Protein AF-A0A0N5C6R8-F1 (afdb_monomer_lite)

Sequence (220 aa):
MKKGRFPLTGSQTNVLARMFYEVLKKFICSNEEINNFDSNIILKLRQHLYILKCILNLLYLMESFEFDSDNLEKMVEETVNNFFKILFVTYGENMKLSMKYHFILHYPLMIKKFGLPVYLSCKRFESLNKYVKEKMVLNCCKKNIRLSIIRKIVYDNFLNSLIHEDTISDPISLIRKTWDFNCSLDESLMEYSTLEHVLEYEILNLNMQLNESIVNENNE

Organism: Strongyloides papillosus (NCBI:txid174720)

Radius of gyration: 24.67 Å; chains: 1; bounding box: 67×63×69 Å

pLDDT: mean 79.75, std 12.79, range [40.03, 94.56]

Foldseek 3Di:
DPPDDPDDDPLRVLVVLVVVLVVLVVVLVVPPPPVPDDPLVSLLSVLVSLLSLLVNLLVLLLQDPPDWLVVSLVLLQVSLVLNVLSVCLNPPPPDDDDVVNVVSNCVSVVCVVPNRNNVVDCPVVVVVVVVLVVLLVVDPDPPCSPVVSVVVVVVVVVVCVVVDDDDPPPVSVVVSVPDDSDNDDDVSSNDRRCVVVVVVVVVVVVVVVVVVVVVVVVVD

Secondary structure (DSSP, 8-state):
---------HHHHHHHHHHHHHHHHHHHH-HHHHTTS-HHHHHHHHHHHHHHHHHHHHHHHTT-SSS-HHHHHHHHHHHHHHHHHHHHHHHGGG----HHHHHHTTHHHHHHHH--GGGG-THHHHHHHHHHHHHHHT----SSHHHHHHHHHHHHHHHHHHH-SS----HHHHHHHT-----PPPGGGG---THHHHHHHHHHHHHHHHHHHHHHHT--

Structure (mmCIF, N/CA/C/O backbone):
data_AF-A0A0N5C6R8-F1
#
_entry.id   AF-A0A0N5C6R8-F1
#
loop_
_atom_site.group_PDB
_atom_site.id
_atom_site.type_symbol
_atom_site.label_atom_id
_atom_site.label_alt_id
_atom_site.label_comp_id
_atom_site.label_asym_id
_atom_site.label_entity_id
_atom_site.label_seq_id
_atom_site.pdbx_PDB_ins_code
_atom_site.Cartn_x
_atom_site.Cartn_y
_atom_site.Cartn_z
_atom_site.occupancy
_atom_site.B_iso_or_equiv
_atom_site.auth_seq_id
_atom_site.auth_comp_id
_atom_site.auth_asym_id
_atom_site.auth_atom_id
_atom_site.pdbx_PDB_model_num
ATOM 1 N N . MET A 1 1 ? -12.182 27.235 -8.025 1.00 40.03 1 MET A N 1
ATOM 2 C CA . MET A 1 1 ? -10.754 26.979 -7.716 1.00 40.03 1 MET A CA 1
ATOM 3 C C . MET A 1 1 ? -10.376 25.570 -8.159 1.00 40.03 1 MET A C 1
ATOM 5 O O . MET A 1 1 ? -11.015 24.622 -7.720 1.00 40.03 1 MET A O 1
ATOM 9 N N . LYS A 1 2 ? -9.378 25.396 -9.040 1.00 45.16 2 LYS A N 1
ATOM 10 C CA . LYS A 1 2 ? -8.809 24.059 -9.297 1.00 45.16 2 LYS A CA 1
ATOM 11 C C . LYS A 1 2 ? -8.101 23.625 -8.012 1.00 45.16 2 LYS A C 1
ATOM 13 O O . LYS A 1 2 ? -7.162 24.303 -7.612 1.00 45.16 2 LYS A O 1
ATOM 18 N N . LYS A 1 3 ? -8.566 22.551 -7.357 1.00 49.75 3 LYS A N 1
ATOM 19 C CA . LYS A 1 3 ? -7.872 21.948 -6.204 1.00 49.75 3 LYS A CA 1
ATOM 20 C C . LYS A 1 3 ? -6.395 21.799 -6.571 1.00 49.75 3 LYS A C 1
ATOM 22 O O . LYS A 1 3 ? -6.088 21.119 -7.554 1.00 49.75 3 LYS A O 1
ATOM 27 N N . GLY A 1 4 ? -5.515 22.480 -5.837 1.00 52.22 4 GLY A N 1
ATOM 28 C CA . GLY A 1 4 ? -4.075 22.369 -6.030 1.00 52.22 4 GLY A CA 1
ATOM 29 C C . GLY A 1 4 ? -3.693 20.902 -5.905 1.00 52.22 4 GLY A C 1
ATOM 30 O O . GLY A 1 4 ? -3.900 20.292 -4.860 1.00 52.22 4 GLY A O 1
ATOM 31 N N . ARG A 1 5 ? -3.225 20.296 -6.995 1.00 61.34 5 ARG A N 1
ATOM 32 C CA . ARG A 1 5 ? -2.673 18.945 -6.939 1.00 61.34 5 ARG A CA 1
ATOM 33 C C . ARG A 1 5 ? -1.249 19.099 -6.441 1.00 61.34 5 ARG A C 1
ATOM 35 O O . ARG A 1 5 ? -0.473 19.775 -7.105 1.00 61.34 5 ARG A O 1
ATOM 42 N N . PHE A 1 6 ? -0.923 18.496 -5.305 1.00 68.38 6 PHE A N 1
ATOM 43 C CA . PHE A 1 6 ? 0.463 18.297 -4.897 1.00 68.38 6 PHE A CA 1
ATOM 44 C C . PHE A 1 6 ? 0.951 17.033 -5.622 1.00 68.38 6 PHE A C 1
ATOM 46 O O . PHE A 1 6 ? 0.493 15.938 -5.281 1.00 68.38 6 PHE A O 1
ATOM 53 N N . PRO A 1 7 ? 1.744 17.142 -6.705 1.00 75.81 7 PRO A N 1
ATOM 54 C CA . PRO A 1 7 ? 2.032 15.999 -7.558 1.00 75.81 7 PRO A CA 1
ATOM 55 C C . PRO A 1 7 ? 3.139 15.154 -6.923 1.00 75.81 7 PRO A C 1
ATOM 57 O O . PRO A 1 7 ? 4.314 15.323 -7.233 1.00 75.81 7 PRO A O 1
ATOM 60 N N . LEU A 1 8 ? 2.758 14.247 -6.025 1.00 78.88 8 LEU A N 1
ATOM 61 C CA . LEU A 1 8 ? 3.664 13.226 -5.505 1.00 78.88 8 LEU A CA 1
ATOM 62 C C . LEU A 1 8 ? 3.751 12.052 -6.480 1.00 78.88 8 LEU A C 1
ATOM 64 O O . LEU A 1 8 ? 2.746 11.627 -7.057 1.00 78.88 8 LEU A O 1
ATOM 68 N N . THR A 1 9 ? 4.951 11.504 -6.651 1.00 80.88 9 THR A N 1
ATOM 69 C CA . THR A 1 9 ? 5.127 10.194 -7.287 1.00 80.88 9 THR A CA 1
ATOM 70 C C . THR A 1 9 ? 4.586 9.094 -6.374 1.00 80.88 9 THR A C 1
ATOM 72 O O . THR A 1 9 ? 4.519 9.266 -5.159 1.00 80.88 9 THR A O 1
ATOM 75 N N . GLY A 1 10 ? 4.266 7.920 -6.931 1.00 77.00 10 GLY A N 1
ATOM 76 C CA . GLY A 1 10 ? 3.805 6.785 -6.120 1.00 77.00 10 GLY A CA 1
ATOM 77 C C . GLY A 1 10 ? 4.789 6.397 -5.007 1.00 77.00 10 GLY A C 1
ATOM 78 O O . GLY A 1 10 ? 4.375 6.133 -3.885 1.00 77.00 10 GLY A O 1
ATOM 79 N N . SER A 1 11 ? 6.099 6.456 -5.275 1.00 79.44 11 SER A N 1
ATOM 80 C CA . SER A 1 11 ? 7.128 6.228 -4.252 1.00 79.44 11 SER A CA 1
ATOM 81 C C . SER A 1 11 ? 7.090 7.270 -3.132 1.00 79.44 11 SER A C 1
ATOM 83 O O . SER A 1 11 ? 7.159 6.908 -1.960 1.00 79.44 11 SER A O 1
ATOM 85 N N . GLN A 1 12 ? 6.925 8.551 -3.469 1.00 84.06 12 GLN A N 1
ATOM 86 C CA . GLN A 1 12 ? 6.800 9.623 -2.480 1.00 84.06 12 GLN A CA 1
ATOM 87 C C . GLN A 1 12 ? 5.521 9.478 -1.651 1.00 84.06 12 GLN A C 1
ATOM 89 O O . GLN A 1 12 ? 5.559 9.691 -0.443 1.00 84.06 12 GLN A O 1
ATOM 94 N N . THR A 1 13 ? 4.406 9.072 -2.266 1.00 86.62 13 THR A N 1
ATOM 95 C CA . THR A 1 13 ? 3.154 8.788 -1.551 1.00 86.62 13 THR A CA 1
ATOM 96 C C . THR A 1 13 ? 3.331 7.662 -0.534 1.00 86.62 13 THR A C 1
ATOM 98 O O . THR A 1 13 ? 2.869 7.799 0.595 1.00 86.62 13 THR A O 1
ATOM 101 N N . ASN A 1 14 ? 4.046 6.591 -0.890 1.00 85.69 14 ASN A N 1
ATOM 102 C CA . ASN A 1 14 ? 4.309 5.475 0.022 1.00 85.69 14 ASN A CA 1
ATOM 103 C C . ASN A 1 14 ? 5.161 5.909 1.222 1.00 85.69 14 ASN A C 1
ATOM 105 O O . ASN A 1 14 ? 4.825 5.605 2.366 1.00 85.69 14 ASN A O 1
ATOM 109 N N . VAL A 1 15 ? 6.238 6.664 0.972 1.00 86.94 15 VAL A N 1
ATOM 110 C CA . VAL A 1 15 ? 7.099 7.202 2.038 1.00 86.94 15 VAL A CA 1
ATOM 111 C C . VAL A 1 15 ? 6.310 8.147 2.941 1.00 86.94 15 VAL A C 1
ATOM 113 O O . VAL A 1 15 ? 6.395 8.049 4.162 1.00 86.94 15 VAL A O 1
ATOM 116 N N . LEU A 1 16 ? 5.486 9.021 2.361 1.00 88.88 16 LEU A N 1
ATOM 117 C CA . LEU A 1 16 ? 4.642 9.939 3.117 1.00 88.88 16 LEU A CA 1
ATOM 118 C C . LEU A 1 16 ? 3.619 9.197 3.987 1.00 88.88 16 LEU A C 1
ATOM 120 O O . LEU A 1 16 ? 3.481 9.527 5.161 1.00 88.88 16 LEU A O 1
ATOM 124 N N . ALA A 1 17 ? 2.956 8.166 3.459 1.00 89.06 17 ALA A N 1
ATOM 125 C CA . ALA A 1 17 ? 2.029 7.334 4.227 1.00 89.06 17 ALA A CA 1
ATOM 126 C C . ALA A 1 17 ? 2.724 6.636 5.409 1.00 89.06 17 ALA A C 1
ATOM 128 O O . ALA A 1 17 ? 2.188 6.611 6.517 1.00 89.06 17 ALA A O 1
ATOM 129 N N . ARG A 1 18 ? 3.950 6.134 5.208 1.00 89.81 18 ARG A N 1
ATOM 130 C CA . ARG A 1 18 ? 4.775 5.558 6.281 1.00 89.81 18 ARG A CA 1
ATOM 131 C C . ARG A 1 18 ? 5.146 6.593 7.344 1.00 89.81 18 ARG A C 1
ATOM 133 O O . ARG A 1 18 ? 5.068 6.281 8.528 1.00 89.81 18 ARG A O 1
ATOM 140 N N . MET A 1 19 ? 5.516 7.810 6.941 1.00 89.81 19 MET A N 1
ATOM 141 C CA . MET A 1 19 ? 5.804 8.899 7.881 1.00 89.81 19 MET A CA 1
ATOM 142 C C . MET A 1 19 ? 4.564 9.280 8.693 1.00 89.81 19 MET A C 1
ATOM 144 O O . MET A 1 19 ? 4.658 9.399 9.909 1.00 89.81 19 MET A O 1
ATOM 148 N N . PHE A 1 20 ? 3.398 9.405 8.051 1.00 90.25 20 PHE A N 1
ATOM 149 C CA . PHE A 1 20 ? 2.138 9.667 8.750 1.00 90.25 20 PHE A CA 1
ATOM 150 C C . PHE A 1 20 ? 1.815 8.588 9.781 1.00 90.25 20 PHE A C 1
ATOM 152 O O . PHE A 1 20 ? 1.423 8.918 10.896 1.00 90.25 20 PHE A O 1
ATOM 159 N N . TYR A 1 21 ? 2.030 7.317 9.436 1.00 92.31 21 TYR A N 1
ATOM 160 C CA . TYR A 1 21 ? 1.853 6.210 10.371 1.00 92.31 21 TYR A CA 1
ATOM 161 C C . TYR A 1 21 ? 2.752 6.351 11.606 1.00 92.31 21 TYR A C 1
ATOM 163 O O . TYR A 1 21 ? 2.266 6.233 12.725 1.00 92.31 21 TYR A O 1
ATOM 171 N N . GLU A 1 22 ? 4.043 6.641 11.425 1.00 90.62 22 GLU A N 1
ATOM 172 C CA . GLU A 1 22 ? 4.977 6.785 12.551 1.00 90.62 22 GLU A CA 1
ATOM 173 C C . GLU A 1 22 ? 4.674 8.012 13.415 1.00 90.62 22 GLU A C 1
ATOM 175 O O . GLU A 1 22 ? 4.713 7.930 14.642 1.00 90.62 22 GLU A O 1
ATOM 180 N N . VAL A 1 23 ? 4.317 9.139 12.793 1.00 90.19 23 VAL A N 1
ATOM 181 C CA . VAL A 1 23 ? 3.925 10.356 13.517 1.00 90.19 23 VAL A CA 1
ATOM 182 C C . VAL A 1 23 ? 2.666 10.104 14.338 1.00 90.19 23 VAL A C 1
ATOM 184 O O . VAL A 1 23 ? 2.649 10.415 15.526 1.00 90.19 23 VAL A O 1
ATOM 187 N N . LEU A 1 24 ? 1.638 9.497 13.739 1.00 88.56 24 LEU A N 1
ATOM 188 C CA . LEU A 1 24 ? 0.384 9.206 14.427 1.00 88.56 24 LEU A CA 1
ATOM 189 C C . LEU A 1 24 ? 0.583 8.177 15.545 1.00 88.56 24 LEU A C 1
ATOM 191 O O . LEU A 1 24 ? 0.064 8.357 16.643 1.00 88.56 24 LEU A O 1
ATOM 195 N N . LYS A 1 25 ? 1.384 7.133 15.304 1.00 89.38 25 LYS A N 1
ATOM 196 C CA . LYS A 1 25 ? 1.747 6.148 16.328 1.00 89.38 25 LYS A CA 1
ATOM 197 C C . LYS A 1 25 ? 2.459 6.815 17.500 1.00 89.38 25 LYS A C 1
ATOM 199 O O . LYS A 1 25 ? 2.084 6.588 18.645 1.00 89.38 25 LYS A O 1
ATOM 204 N N . LYS A 1 26 ? 3.459 7.659 17.229 1.00 88.19 26 LYS A N 1
ATOM 205 C CA . LYS A 1 26 ? 4.180 8.388 18.275 1.00 88.19 26 LYS A CA 1
ATOM 206 C C . LYS A 1 26 ? 3.240 9.309 19.041 1.00 88.19 26 LYS A C 1
ATOM 208 O O . LYS A 1 26 ? 3.278 9.286 20.264 1.00 88.19 26 LYS A O 1
ATOM 213 N N . PHE A 1 27 ? 2.384 10.052 18.345 1.00 85.19 27 PHE A N 1
ATOM 214 C CA . PHE A 1 27 ? 1.382 10.915 18.963 1.00 85.19 27 PHE A CA 1
ATOM 215 C C . PHE A 1 27 ? 0.480 10.123 19.915 1.00 85.19 27 PHE A C 1
ATOM 217 O O . PHE A 1 27 ? 0.382 10.505 21.068 1.00 85.19 27 PHE A O 1
ATOM 224 N N . ILE A 1 28 ? -0.060 8.972 19.489 1.00 83.44 28 ILE A N 1
ATOM 225 C CA . ILE A 1 28 ? -0.933 8.100 20.304 1.00 83.44 28 ILE A CA 1
ATOM 226 C C . ILE A 1 28 ? -0.185 7.388 21.452 1.00 83.44 28 ILE A C 1
ATOM 228 O O . ILE A 1 28 ? -0.798 7.001 22.444 1.00 83.44 28 ILE A O 1
ATOM 232 N N . CYS A 1 29 ? 1.128 7.184 21.354 1.00 78.19 29 CYS A N 1
ATOM 233 C CA . CYS A 1 29 ? 1.923 6.619 22.451 1.00 78.19 29 CYS A CA 1
ATOM 234 C C . CYS A 1 29 ? 2.448 7.683 23.432 1.00 78.19 29 CYS A C 1
ATOM 236 O O . CYS A 1 29 ? 2.920 7.337 24.514 1.00 78.19 29 CYS A O 1
ATOM 238 N N . SER A 1 30 ? 2.403 8.965 23.062 1.00 74.75 30 SER A N 1
ATOM 239 C CA . SER A 1 30 ? 2.872 10.072 23.897 1.00 74.75 30 SER A CA 1
ATOM 240 C C . SER A 1 30 ? 1.765 10.457 24.883 1.00 74.75 30 SER A C 1
ATOM 242 O O . SER A 1 30 ? 0.910 11.282 24.584 1.00 74.75 30 SER A O 1
ATOM 244 N N . ASN A 1 31 ? 1.759 9.828 26.061 1.00 60.00 31 ASN A N 1
ATOM 245 C CA . ASN A 1 31 ? 0.680 9.937 27.057 1.00 60.00 31 ASN A CA 1
ATOM 246 C C . ASN A 1 31 ? 0.382 11.367 27.562 1.00 60.00 31 ASN A C 1
ATOM 248 O O . ASN A 1 31 ? -0.697 11.596 28.101 1.00 60.00 31 ASN A O 1
ATOM 252 N N . GLU A 1 32 ? 1.307 12.320 27.424 1.00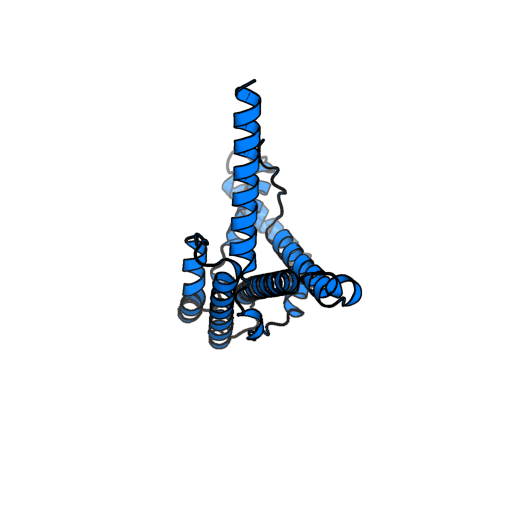 60.16 32 GLU A N 1
ATOM 253 C CA . GLU A 1 32 ? 1.188 13.652 28.042 1.00 60.16 32 GLU A CA 1
ATOM 254 C C . GLU A 1 32 ? 0.101 14.541 27.410 1.00 60.16 32 GLU A C 1
ATOM 256 O O . GLU A 1 32 ? -0.550 15.294 28.128 1.00 60.16 32 GLU A O 1
ATOM 261 N N . GLU A 1 33 ? -0.158 14.427 26.103 1.00 57.69 33 GLU A N 1
ATOM 262 C CA . GLU A 1 33 ? -1.167 15.252 25.409 1.00 57.69 33 GLU A CA 1
ATOM 263 C C . GLU A 1 33 ? -2.525 14.544 25.265 1.00 57.69 33 GLU A C 1
ATOM 265 O O . GLU A 1 33 ? -3.561 15.191 25.121 1.00 57.69 33 GLU A O 1
ATOM 270 N N . ILE A 1 34 ? -2.537 13.209 25.339 1.00 59.34 34 ILE A N 1
ATOM 271 C CA . ILE A 1 34 ? -3.708 12.368 25.052 1.00 59.34 34 ILE A CA 1
ATOM 272 C C . ILE A 1 34 ? -4.735 12.392 26.178 1.00 59.34 34 ILE A C 1
ATOM 274 O O . ILE A 1 34 ? -5.929 12.338 25.903 1.00 59.34 34 ILE A O 1
ATOM 278 N N . ASN A 1 35 ? -4.296 12.513 27.433 1.00 61.00 35 ASN A N 1
ATOM 279 C CA . ASN A 1 35 ? -5.193 12.494 28.595 1.00 61.00 35 ASN A CA 1
ATOM 280 C C . ASN A 1 3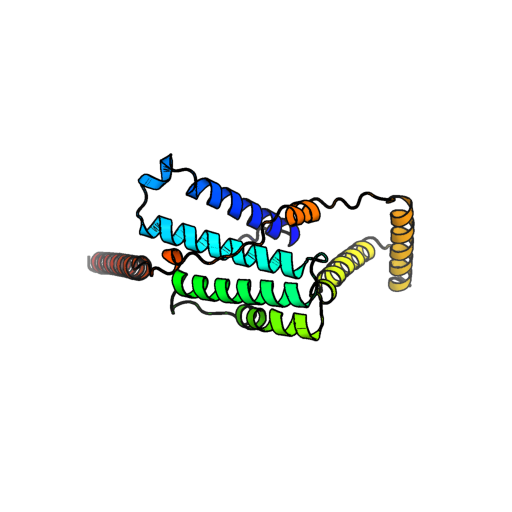5 ? -6.225 13.639 28.595 1.00 61.00 35 ASN A C 1
ATOM 282 O O . ASN A 1 35 ? -7.192 13.581 29.349 1.00 61.00 35 ASN A O 1
ATOM 286 N N . ASN A 1 36 ? -6.033 14.657 27.750 1.00 67.25 36 ASN A N 1
ATOM 287 C CA . ASN A 1 36 ? -6.954 15.781 27.587 1.00 67.25 36 ASN A CA 1
ATOM 288 C C . ASN A 1 36 ? -8.008 15.563 26.486 1.00 67.25 36 ASN A C 1
ATOM 290 O O . ASN A 1 36 ? -8.915 16.383 26.354 1.00 67.25 36 ASN A O 1
ATOM 294 N N . PHE A 1 37 ? -7.891 14.508 25.672 1.00 71.38 37 PHE A N 1
ATOM 295 C CA . PHE A 1 37 ? -8.838 14.217 24.595 1.00 71.38 37 PHE A CA 1
ATOM 296 C C . PHE A 1 37 ? -9.941 13.260 25.053 1.00 71.38 37 PHE A C 1
ATOM 298 O O . PHE A 1 37 ? -9.718 12.367 25.868 1.00 71.38 37 PHE A O 1
ATOM 305 N N . ASP A 1 38 ? -11.132 13.425 24.473 1.00 78.19 38 ASP A N 1
ATOM 306 C CA . ASP A 1 38 ? -12.249 12.490 24.631 1.00 78.19 38 ASP A CA 1
ATOM 307 C C . ASP A 1 38 ? -11.816 11.070 24.215 1.00 78.19 38 ASP A C 1
ATOM 309 O O . ASP A 1 38 ? -11.163 10.876 23.179 1.00 78.19 38 ASP A O 1
ATOM 313 N N . SER A 1 39 ? -12.206 10.070 25.009 1.00 79.06 39 SER A N 1
ATOM 314 C CA . SER A 1 39 ? -11.963 8.653 24.738 1.00 79.06 39 SER A CA 1
ATOM 315 C C . SER A 1 39 ? -12.443 8.243 23.343 1.00 79.06 39 SER A C 1
ATOM 317 O O . SER A 1 39 ? -11.770 7.461 22.670 1.00 79.06 39 SER A O 1
ATOM 319 N N . ASN A 1 40 ? -13.536 8.836 22.855 1.00 80.00 40 ASN A N 1
ATOM 320 C CA . ASN A 1 40 ? -14.056 8.592 21.510 1.00 80.00 40 ASN A CA 1
ATOM 321 C C . ASN A 1 40 ? -13.115 9.087 20.402 1.00 80.00 40 ASN A C 1
ATOM 323 O O . ASN A 1 40 ? -12.950 8.421 19.377 1.00 80.00 40 ASN A O 1
ATOM 327 N N . ILE A 1 41 ? -12.475 10.245 20.594 1.00 81.94 41 ILE A N 1
ATOM 328 C CA . ILE A 1 41 ? -11.512 10.798 19.629 1.00 81.94 41 ILE A CA 1
ATOM 329 C C . ILE A 1 41 ? -10.278 9.897 19.575 1.00 81.94 41 ILE A C 1
ATOM 331 O O . ILE A 1 41 ? -9.799 9.555 18.492 1.00 81.94 41 ILE A O 1
ATOM 335 N N . ILE A 1 42 ? -9.793 9.466 20.740 1.00 83.38 42 ILE A N 1
ATOM 336 C CA . ILE A 1 42 ? -8.645 8.562 20.853 1.00 83.38 42 ILE A CA 1
ATOM 337 C C . ILE A 1 42 ? -8.944 7.228 20.165 1.00 83.38 42 ILE A C 1
ATOM 339 O O . ILE A 1 42 ? -8.109 6.730 19.405 1.00 83.38 42 ILE A O 1
ATOM 343 N N . LEU A 1 43 ? -10.140 6.673 20.378 1.00 84.94 43 LEU A N 1
ATOM 344 C CA . LEU A 1 43 ? -10.589 5.451 19.718 1.00 84.94 43 LEU A CA 1
ATOM 345 C C . LEU A 1 43 ? -10.584 5.620 18.194 1.00 84.94 43 LEU A C 1
ATOM 347 O O . LEU A 1 43 ? -9.935 4.834 17.503 1.00 84.94 43 LEU A O 1
ATOM 351 N N . LYS A 1 44 ? -11.193 6.688 17.658 1.00 86.19 44 LYS A N 1
ATOM 352 C CA . LYS A 1 44 ? -11.171 6.955 16.209 1.00 86.19 44 LYS A CA 1
ATOM 353 C C . LYS A 1 44 ? -9.750 7.093 15.665 1.00 86.19 44 LYS A C 1
ATOM 355 O O . LYS A 1 44 ? -9.456 6.547 14.602 1.00 86.19 44 LYS A O 1
ATOM 360 N N . LEU A 1 45 ? -8.848 7.781 16.366 1.00 87.69 45 LEU A N 1
ATOM 361 C CA . LEU A 1 45 ? -7.448 7.913 15.943 1.00 87.69 45 LEU A CA 1
ATOM 362 C C . LEU A 1 45 ? -6.730 6.557 15.896 1.00 87.69 45 LEU A C 1
ATOM 364 O O . LEU A 1 45 ? -5.989 6.290 14.947 1.00 87.69 45 LEU A O 1
ATOM 368 N N . ARG A 1 46 ? -6.982 5.675 16.871 1.00 88.44 46 ARG A N 1
ATOM 369 C CA . ARG A 1 46 ? -6.454 4.301 16.873 1.00 88.44 46 ARG A CA 1
ATOM 370 C C . ARG A 1 46 ? -7.011 3.473 15.718 1.00 88.44 46 ARG A C 1
ATOM 372 O O . ARG A 1 46 ? -6.242 2.783 15.050 1.00 88.44 46 ARG A O 1
ATOM 379 N N . GLN A 1 47 ? -8.304 3.589 15.425 1.00 90.00 47 GLN A N 1
ATOM 380 C CA . GLN A 1 47 ? -8.910 2.916 14.276 1.00 90.00 47 GLN A CA 1
ATOM 381 C C . GLN A 1 47 ? -8.299 3.400 12.946 1.00 90.00 47 GLN A C 1
ATOM 383 O O . GLN A 1 47 ? -7.922 2.584 12.106 1.00 90.00 47 GLN A O 1
ATOM 388 N N . HIS A 1 48 ? -8.090 4.712 12.776 1.00 90.25 48 HIS A N 1
ATOM 389 C CA . HIS A 1 48 ? -7.413 5.274 11.598 1.00 90.25 48 HIS A CA 1
ATOM 390 C C . HIS A 1 48 ? -5.956 4.808 11.480 1.00 90.25 48 HIS A C 1
ATOM 392 O O . HIS A 1 48 ? -5.494 4.492 10.379 1.00 90.25 48 HIS A O 1
ATOM 398 N N . LEU A 1 49 ? -5.228 4.723 12.599 1.00 91.75 49 LEU A N 1
ATOM 399 C CA . LEU A 1 49 ? -3.874 4.168 12.624 1.00 91.75 49 LEU A CA 1
ATOM 400 C C . LEU A 1 49 ? -3.870 2.707 12.147 1.00 91.75 49 LEU A C 1
ATOM 402 O O . LEU A 1 49 ? -3.007 2.320 11.356 1.00 91.75 49 LEU A O 1
ATOM 406 N N . TYR A 1 50 ? -4.846 1.911 12.587 1.00 92.19 50 TYR A N 1
ATOM 407 C CA . TYR A 1 50 ? -4.983 0.509 12.201 1.00 92.19 50 TYR A CA 1
ATOM 408 C C . TYR A 1 50 ? -5.384 0.340 10.723 1.00 92.19 50 TYR A C 1
ATOM 410 O O . TYR A 1 50 ? -4.819 -0.494 10.014 1.00 92.19 50 TYR A O 1
ATOM 418 N N . ILE A 1 51 ? -6.272 1.195 10.202 1.00 92.06 51 ILE A N 1
ATOM 419 C CA . ILE A 1 51 ? -6.576 1.272 8.763 1.00 92.06 51 ILE A CA 1
ATOM 420 C C . ILE A 1 51 ? -5.296 1.544 7.963 1.00 92.06 51 ILE A C 1
ATOM 422 O O . ILE A 1 51 ? -5.005 0.852 6.984 1.00 92.06 51 ILE A O 1
ATOM 426 N N . LEU A 1 52 ? -4.498 2.526 8.392 1.00 92.81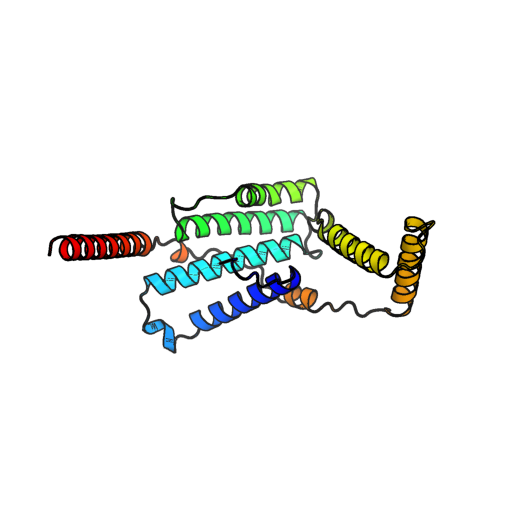 52 LEU A N 1
ATOM 427 C CA . LEU A 1 52 ? -3.251 2.886 7.722 1.00 92.81 52 LEU A CA 1
ATOM 428 C C . LEU A 1 52 ? -2.224 1.745 7.772 1.00 92.81 52 LEU A C 1
ATOM 430 O O . LEU A 1 52 ? -1.542 1.492 6.776 1.00 92.81 52 LEU A O 1
ATOM 434 N N . LYS A 1 53 ? -2.156 1.015 8.893 1.00 92.62 53 LYS A N 1
ATOM 435 C CA . LYS A 1 53 ? -1.353 -0.207 9.031 1.00 92.62 53 LYS A CA 1
ATOM 436 C C . LYS A 1 53 ? -1.747 -1.247 7.984 1.00 92.62 53 LYS A C 1
ATOM 438 O O . LYS A 1 53 ? -0.873 -1.731 7.270 1.00 92.62 53 LYS A O 1
ATOM 443 N N . CYS A 1 54 ? -3.039 -1.543 7.852 1.00 93.69 54 CYS A N 1
ATOM 444 C CA . CYS A 1 54 ? -3.540 -2.520 6.886 1.00 93.69 54 CYS A CA 1
ATOM 445 C C . CYS A 1 54 ? -3.206 -2.119 5.442 1.00 93.69 54 CYS A C 1
ATOM 447 O O . CYS A 1 54 ? -2.755 -2.946 4.652 1.00 93.69 54 CYS A O 1
ATOM 449 N N . ILE A 1 55 ? -3.367 -0.837 5.096 1.00 92.56 55 ILE A N 1
ATOM 450 C CA . ILE A 1 55 ? -3.028 -0.322 3.761 1.00 92.56 55 ILE A CA 1
ATOM 451 C C . ILE A 1 55 ? -1.532 -0.502 3.467 1.00 92.56 55 ILE A C 1
ATOM 453 O O . ILE A 1 55 ? -1.171 -0.964 2.383 1.00 92.56 55 ILE A O 1
ATOM 457 N N . LEU A 1 56 ? -0.661 -0.157 4.420 1.00 92.12 56 LEU A N 1
ATOM 458 C CA . LEU A 1 56 ? 0.788 -0.313 4.270 1.00 92.12 56 LEU A CA 1
ATOM 459 C C . LEU A 1 56 ? 1.198 -1.792 4.201 1.00 92.12 56 LEU A C 1
ATOM 461 O O . LEU A 1 56 ? 2.025 -2.140 3.360 1.00 92.12 56 LEU A O 1
ATOM 465 N N . ASN A 1 57 ? 0.573 -2.664 5.001 1.00 93.06 57 ASN A N 1
ATOM 466 C CA . ASN A 1 57 ? 0.752 -4.115 4.917 1.00 93.06 57 ASN A CA 1
ATOM 467 C C . ASN A 1 57 ? 0.438 -4.618 3.509 1.00 93.06 57 ASN A C 1
ATOM 469 O O . ASN A 1 57 ? 1.297 -5.232 2.883 1.00 93.06 57 ASN A O 1
ATOM 473 N N . LEU A 1 58 ? -0.757 -4.318 2.986 1.00 92.62 58 LEU A N 1
ATOM 474 C CA . LEU A 1 58 ? -1.146 -4.736 1.638 1.00 92.62 58 LEU A CA 1
ATOM 475 C C . LEU A 1 58 ? -0.152 -4.220 0.601 1.00 92.62 58 LEU A C 1
ATOM 477 O O . LEU A 1 58 ? 0.304 -4.985 -0.241 1.00 92.62 58 LEU A O 1
ATOM 481 N N . LEU A 1 59 ? 0.231 -2.945 0.678 1.00 90.62 59 LEU A N 1
ATOM 482 C CA . LEU A 1 59 ? 1.163 -2.354 -0.273 1.00 90.62 59 LEU A CA 1
ATOM 483 C C . LEU A 1 59 ? 2.524 -3.066 -0.276 1.00 90.62 59 LEU A C 1
ATOM 485 O O . LEU A 1 59 ? 3.059 -3.347 -1.347 1.00 90.62 59 LEU A O 1
ATOM 489 N N . TYR A 1 60 ? 3.074 -3.383 0.896 1.00 89.81 60 TYR A N 1
ATOM 490 C CA . TYR A 1 60 ? 4.364 -4.062 0.995 1.00 89.81 60 TYR A CA 1
ATOM 491 C C . TYR A 1 60 ? 4.283 -5.550 0.654 1.00 89.81 60 TYR A C 1
ATOM 493 O O . TYR A 1 60 ? 5.184 -6.052 -0.014 1.00 89.81 60 TYR A O 1
ATOM 501 N N . LEU A 1 61 ? 3.193 -6.234 1.012 1.00 90.25 61 LEU A N 1
ATOM 502 C CA . LEU A 1 61 ? 2.946 -7.626 0.629 1.00 90.25 61 LEU A CA 1
ATOM 503 C C . LEU A 1 61 ? 2.820 -7.772 -0.895 1.00 90.25 61 LEU A C 1
ATOM 505 O O . LEU A 1 61 ? 3.451 -8.647 -1.479 1.00 90.25 61 LEU A O 1
ATOM 509 N N . MET A 1 62 ? 2.100 -6.862 -1.566 1.00 89.12 62 MET A N 1
ATOM 510 C CA . MET A 1 62 ? 1.975 -6.855 -3.034 1.00 89.12 62 MET A CA 1
ATOM 511 C C . MET A 1 62 ? 3.298 -6.574 -3.767 1.00 89.12 62 MET A C 1
ATOM 513 O O . MET A 1 62 ? 3.370 -6.751 -4.983 1.00 89.12 62 MET A O 1
ATOM 517 N N . GLU A 1 63 ? 4.322 -6.092 -3.061 1.00 85.81 63 GLU A N 1
ATOM 518 C CA . GLU A 1 63 ? 5.632 -5.725 -3.607 1.00 85.81 63 GLU A CA 1
ATOM 519 C C . GLU A 1 63 ? 6.780 -6.625 -3.119 1.00 85.81 63 GLU A C 1
ATOM 521 O O . GLU A 1 63 ? 7.927 -6.412 -3.524 1.00 85.81 63 GLU A O 1
ATOM 526 N N . SER A 1 64 ? 6.495 -7.599 -2.249 1.00 81.69 64 SER A N 1
ATOM 527 C CA . SER A 1 64 ? 7.507 -8.464 -1.644 1.00 81.69 64 SER A CA 1
ATOM 528 C C . SER A 1 64 ? 7.890 -9.626 -2.562 1.00 81.69 64 SER A C 1
ATOM 530 O O . SER A 1 64 ? 7.051 -10.194 -3.258 1.00 81.69 64 SER A O 1
ATOM 532 N N . PHE A 1 65 ? 9.173 -9.989 -2.524 1.00 81.00 65 PHE A N 1
ATOM 533 C CA . PHE A 1 65 ? 9.720 -11.212 -3.125 1.00 81.00 65 PHE A CA 1
ATOM 534 C C . PHE A 1 65 ? 10.131 -12.245 -2.065 1.00 81.00 65 PHE A C 1
ATOM 536 O O . PHE A 1 65 ? 10.668 -13.292 -2.410 1.00 81.00 65 PHE A O 1
ATOM 543 N N . GLU A 1 66 ? 9.950 -11.924 -0.783 1.00 79.81 66 GLU A N 1
ATOM 544 C CA . GLU A 1 66 ? 10.510 -12.694 0.334 1.00 79.81 66 GLU A CA 1
ATOM 545 C C . GLU A 1 66 ? 9.606 -13.859 0.757 1.00 79.81 66 GLU A C 1
ATOM 547 O O . GLU A 1 66 ? 10.085 -14.817 1.356 1.00 79.81 66 GLU A O 1
ATOM 552 N N . PHE A 1 67 ? 8.315 -13.790 0.426 1.00 82.06 67 PHE A N 1
ATOM 553 C CA . PHE A 1 67 ? 7.318 -14.781 0.821 1.00 82.06 67 PHE A CA 1
ATOM 554 C C . PHE A 1 67 ? 7.015 -15.763 -0.311 1.00 82.06 67 PHE A C 1
ATOM 556 O O . PHE A 1 67 ? 6.950 -15.397 -1.486 1.00 82.06 67 PHE A O 1
ATOM 563 N N . ASP A 1 68 ? 6.769 -17.012 0.062 1.00 87.31 68 ASP A N 1
ATOM 564 C CA . ASP A 1 68 ? 6.121 -18.010 -0.778 1.00 87.31 68 ASP A CA 1
ATOM 565 C C . ASP A 1 68 ? 4.645 -17.660 -1.019 1.00 87.31 68 ASP A C 1
ATOM 567 O O . ASP A 1 68 ? 4.010 -16.936 -0.248 1.00 87.31 68 ASP A O 1
ATOM 571 N N . SER A 1 69 ? 4.093 -18.182 -2.117 1.00 86.25 69 SER A N 1
ATOM 572 C CA . SER A 1 69 ? 2.734 -17.850 -2.560 1.00 86.25 69 SER A CA 1
ATOM 573 C C . SER A 1 69 ? 1.668 -18.198 -1.517 1.00 86.25 69 SER A C 1
ATOM 575 O O . SER A 1 69 ? 0.728 -17.426 -1.341 1.00 86.25 69 SER A O 1
ATOM 577 N N . ASP A 1 70 ? 1.826 -19.320 -0.811 1.00 89.00 70 ASP A N 1
ATOM 578 C CA . ASP A 1 70 ? 0.833 -19.820 0.145 1.00 89.00 70 ASP A CA 1
ATOM 579 C C . ASP A 1 70 ? 0.811 -18.983 1.431 1.00 89.00 70 ASP A C 1
ATOM 581 O O . ASP A 1 70 ? -0.260 -18.642 1.940 1.00 89.00 70 ASP A O 1
ATOM 585 N N . ASN A 1 71 ? 1.980 -18.606 1.960 1.00 90.44 71 ASN A N 1
ATOM 586 C CA . ASN A 1 71 ? 2.037 -17.698 3.107 1.00 90.44 71 ASN A CA 1
ATOM 587 C C . ASN A 1 71 ? 1.587 -16.284 2.729 1.00 90.44 71 ASN A C 1
ATOM 589 O O . ASN A 1 71 ? 0.864 -15.648 3.499 1.00 90.44 71 ASN A O 1
ATOM 593 N N . LEU A 1 72 ? 1.945 -15.807 1.532 1.00 91.38 72 LEU A N 1
ATOM 594 C CA . LEU A 1 72 ? 1.497 -14.507 1.039 1.00 91.38 72 LEU A CA 1
ATOM 595 C C . LEU A 1 72 ? -0.031 -14.450 0.898 1.00 91.38 72 LEU A C 1
ATOM 597 O O . LEU A 1 72 ? -0.632 -13.463 1.317 1.00 91.38 72 LEU A O 1
ATOM 601 N N . GLU A 1 73 ? -0.663 -15.498 0.355 1.00 92.88 73 GLU A N 1
ATOM 602 C CA . GLU A 1 73 ? -2.127 -15.624 0.266 1.00 92.88 73 GLU A CA 1
ATOM 603 C C . GLU A 1 73 ? -2.772 -15.426 1.643 1.00 92.88 73 GLU A C 1
ATOM 605 O O . GLU A 1 73 ? -3.623 -14.549 1.791 1.00 92.88 73 GLU A O 1
ATOM 610 N N . LYS A 1 74 ? -2.314 -16.173 2.656 1.00 92.56 74 LYS A N 1
ATOM 611 C CA . LYS A 1 74 ? -2.860 -16.113 4.022 1.00 92.56 74 LYS A CA 1
ATOM 612 C C . LYS A 1 74 ? -2.695 -14.737 4.663 1.00 92.56 74 LYS A C 1
ATOM 614 O O . LYS A 1 74 ? -3.652 -14.194 5.207 1.00 92.56 74 LYS A O 1
ATOM 619 N N . MET A 1 75 ? -1.500 -14.149 4.574 1.00 92.38 75 MET A N 1
ATOM 620 C CA . MET A 1 75 ? -1.228 -12.825 5.149 1.00 92.38 75 MET A CA 1
ATOM 621 C C . MET A 1 75 ? -2.078 -11.733 4.494 1.00 92.38 75 MET A C 1
ATOM 623 O O . MET A 1 75 ? -2.554 -10.811 5.162 1.00 92.38 75 MET A O 1
ATOM 627 N N . VAL A 1 76 ? -2.271 -11.824 3.176 1.00 94.00 76 VAL A N 1
ATOM 628 C CA . VAL A 1 76 ? -3.111 -10.884 2.432 1.00 94.00 76 VAL A CA 1
ATOM 629 C C . VAL A 1 76 ? -4.574 -11.087 2.794 1.00 94.00 76 VAL A C 1
ATOM 631 O O . VAL A 1 76 ? -5.252 -10.100 3.053 1.00 94.00 76 VAL A O 1
ATOM 634 N N . GLU A 1 77 ? -5.059 -12.325 2.866 1.00 94.56 77 GLU A N 1
ATOM 635 C CA . GLU A 1 77 ? -6.433 -12.627 3.275 1.00 94.56 77 GLU A CA 1
ATOM 636 C C . GLU A 1 77 ? -6.748 -12.071 4.669 1.00 94.56 77 GLU A C 1
ATOM 638 O O . GLU A 1 77 ? -7.735 -11.353 4.840 1.00 94.56 77 GLU A O 1
ATOM 643 N N . GLU A 1 78 ? -5.875 -12.315 5.647 1.00 93.88 78 GLU A N 1
ATOM 644 C CA . GLU A 1 78 ? -6.020 -11.781 7.001 1.00 93.88 78 GLU A CA 1
ATOM 645 C C . GLU A 1 78 ? -6.026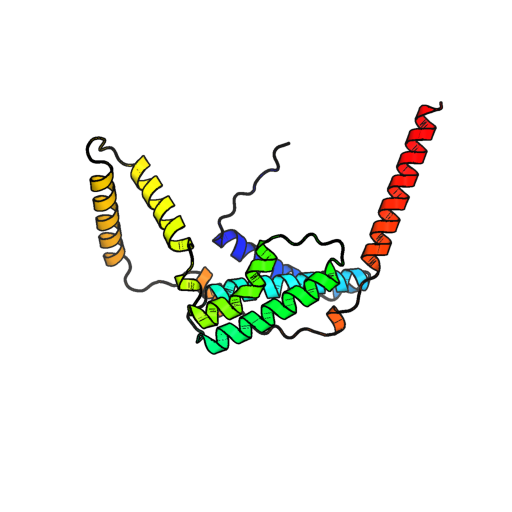 -10.246 7.005 1.00 93.88 78 GLU A C 1
ATOM 647 O O . GLU A 1 78 ? -6.923 -9.622 7.577 1.00 93.88 78 GLU A O 1
ATOM 652 N N . THR A 1 79 ? -5.075 -9.622 6.304 1.00 94.50 79 THR A N 1
ATOM 653 C CA . THR A 1 79 ? -4.980 -8.157 6.235 1.00 94.50 79 THR A CA 1
ATOM 654 C C . THR A 1 79 ? -6.207 -7.542 5.559 1.00 94.50 79 THR A C 1
ATOM 656 O O . THR A 1 79 ? -6.710 -6.516 6.016 1.00 94.50 79 THR A O 1
ATOM 659 N N . VAL A 1 80 ? -6.714 -8.149 4.482 1.00 94.31 80 VAL A N 1
ATOM 660 C CA . VAL A 1 80 ? -7.923 -7.687 3.785 1.00 94.31 80 VAL A CA 1
ATOM 661 C C . VAL A 1 80 ? -9.146 -7.807 4.694 1.00 94.31 80 VAL A C 1
ATOM 663 O O . VAL A 1 80 ? -9.916 -6.852 4.804 1.00 94.31 80 VAL A O 1
ATOM 666 N N . ASN A 1 81 ? -9.308 -8.934 5.386 1.00 93.38 81 ASN A N 1
ATOM 667 C CA . ASN A 1 81 ? -10.416 -9.136 6.316 1.00 93.38 81 ASN A CA 1
ATOM 668 C C . ASN A 1 81 ? -10.386 -8.111 7.457 1.00 93.38 81 ASN A C 1
ATOM 670 O O . ASN A 1 81 ? -11.409 -7.491 7.758 1.00 93.38 81 ASN A O 1
ATOM 674 N N . ASN A 1 82 ? -9.215 -7.882 8.053 1.00 92.44 82 ASN A N 1
ATOM 675 C CA . ASN A 1 82 ? -9.052 -6.909 9.131 1.00 92.44 82 ASN A CA 1
ATOM 676 C C . ASN A 1 82 ? -9.276 -5.476 8.636 1.00 92.44 82 ASN A C 1
ATOM 678 O O . ASN A 1 82 ? -9.958 -4.709 9.313 1.00 92.44 82 ASN A O 1
ATOM 682 N N . PHE A 1 83 ? -8.807 -5.145 7.428 1.00 93.06 83 PHE A N 1
ATOM 683 C CA . PHE A 1 83 ? -9.061 -3.858 6.783 1.00 93.06 83 PHE A CA 1
ATOM 684 C C . PHE A 1 83 ? -10.556 -3.576 6.625 1.00 93.06 83 PHE A C 1
ATOM 686 O O . PHE A 1 83 ? -11.009 -2.500 6.997 1.00 93.06 83 PHE A O 1
ATOM 693 N N . PHE A 1 84 ? -11.338 -4.523 6.100 1.00 90.75 84 PHE A N 1
ATOM 694 C CA . PHE A 1 84 ? -12.773 -4.297 5.920 1.00 90.75 84 PHE A CA 1
ATOM 695 C C . PHE A 1 84 ? -13.520 -4.212 7.250 1.00 90.75 84 PHE A C 1
ATOM 697 O O . PHE A 1 84 ? -14.358 -3.326 7.397 1.00 90.75 84 PHE A O 1
ATOM 704 N N . LYS A 1 85 ? -13.190 -5.062 8.232 1.00 90.19 85 LYS A N 1
ATOM 705 C CA . LYS A 1 85 ? -13.794 -5.000 9.574 1.00 90.19 85 LYS A CA 1
ATOM 706 C C . LYS A 1 85 ? -13.631 -3.615 10.197 1.00 90.19 85 LYS A C 1
ATOM 708 O O . LYS A 1 85 ? -14.626 -3.003 10.569 1.00 90.19 85 LYS A O 1
ATOM 713 N N . ILE A 1 86 ? -12.401 -3.102 10.247 1.00 89.69 86 ILE A N 1
ATOM 714 C CA . ILE A 1 86 ? -12.140 -1.792 10.850 1.00 89.69 86 ILE A CA 1
ATOM 715 C C . ILE A 1 86 ? -12.762 -0.657 10.028 1.00 89.69 86 ILE A C 1
ATOM 717 O O . ILE A 1 86 ? -13.316 0.278 10.588 1.00 89.69 86 ILE A O 1
ATOM 721 N N . LEU A 1 87 ? -12.735 -0.759 8.695 1.00 89.50 87 LEU A N 1
ATOM 722 C CA . LEU A 1 87 ? -13.263 0.268 7.803 1.00 89.50 87 LEU A CA 1
ATOM 723 C C . LEU A 1 87 ? -14.767 0.480 8.016 1.00 89.50 87 LEU A C 1
ATOM 725 O O . LEU A 1 87 ? -15.219 1.622 8.070 1.00 89.50 87 LEU A O 1
ATOM 729 N N . PHE A 1 88 ? -15.524 -0.612 8.164 1.00 87.00 88 PHE A N 1
ATOM 730 C CA . PHE A 1 88 ? -16.958 -0.550 8.445 1.00 87.00 88 PHE A CA 1
ATOM 731 C C . PHE A 1 88 ? -17.262 -0.032 9.852 1.00 87.00 88 PHE A C 1
ATOM 733 O O . PHE A 1 88 ? -18.219 0.718 10.012 1.00 87.00 88 PHE A O 1
ATOM 740 N N . VAL A 1 89 ? -16.452 -0.380 10.857 1.00 86.50 89 VAL A N 1
ATOM 741 C CA . VAL A 1 89 ? -16.623 0.157 12.219 1.00 86.50 89 VAL A CA 1
ATOM 742 C C . VAL A 1 89 ? -16.345 1.662 12.261 1.00 86.50 89 VAL A C 1
ATOM 744 O O . VAL A 1 89 ? -17.067 2.397 12.926 1.00 86.50 89 VAL A O 1
ATOM 747 N N . THR A 1 90 ? -15.327 2.136 11.540 1.00 85.00 90 THR A N 1
ATOM 748 C CA . THR A 1 90 ? -14.901 3.543 11.590 1.00 85.00 90 THR A CA 1
ATOM 749 C C . THR A 1 90 ? -15.792 4.495 10.805 1.00 85.00 90 THR A C 1
ATOM 751 O O . THR A 1 90 ? -15.923 5.637 11.227 1.00 85.00 90 THR A O 1
ATOM 754 N N . TYR A 1 91 ? -16.338 4.069 9.661 1.00 83.12 91 TYR A N 1
ATOM 755 C CA . TYR A 1 91 ? -17.097 4.950 8.756 1.00 83.12 91 TYR A CA 1
ATOM 756 C C . TYR A 1 91 ? -18.578 4.570 8.598 1.00 83.12 91 TYR A C 1
ATOM 758 O O . TYR A 1 91 ? -19.318 5.265 7.897 1.00 83.12 91 TYR A O 1
ATOM 766 N N . GLY A 1 92 ? -19.004 3.452 9.192 1.00 76.00 92 GLY A N 1
ATOM 767 C CA . GLY A 1 92 ? -20.393 3.006 9.199 1.00 76.00 92 GLY A CA 1
ATOM 768 C C . GLY A 1 92 ? -21.001 2.734 7.816 1.00 76.00 92 GLY A C 1
ATOM 769 O O . GLY A 1 92 ? -20.317 2.533 6.807 1.00 76.00 92 GLY A O 1
ATOM 770 N N . GLU A 1 93 ? -22.335 2.731 7.775 1.00 67.75 93 GLU A N 1
ATOM 771 C CA . GLU A 1 93 ? -23.145 2.454 6.577 1.00 67.75 93 GLU A CA 1
ATOM 772 C C . GLU A 1 93 ? -23.095 3.583 5.530 1.00 67.75 93 GLU A C 1
ATOM 774 O O . GLU A 1 93 ? -23.425 3.376 4.361 1.00 67.75 93 GLU A O 1
ATOM 779 N N . ASN A 1 94 ? -22.617 4.770 5.916 1.00 67.31 94 ASN A N 1
ATOM 780 C CA . ASN A 1 94 ? -22.543 5.946 5.046 1.00 67.31 94 ASN A CA 1
ATOM 781 C C . ASN A 1 94 ? -21.404 5.854 4.005 1.00 67.31 94 ASN A C 1
ATOM 783 O O . ASN A 1 94 ? -21.301 6.691 3.098 1.00 67.31 94 ASN A O 1
ATOM 787 N N . MET A 1 95 ? -20.546 4.829 4.084 1.00 75.94 95 MET A N 1
ATOM 788 C CA . MET A 1 95 ? -19.400 4.681 3.194 1.00 75.94 95 MET A CA 1
ATOM 789 C C . MET A 1 95 ? -19.788 4.163 1.798 1.00 75.94 95 MET A C 1
ATOM 791 O O . MET A 1 95 ? -20.102 2.992 1.586 1.00 75.94 95 MET A O 1
ATOM 795 N N . LYS A 1 96 ? -19.637 5.017 0.778 1.00 80.56 96 LYS A N 1
ATOM 796 C CA . LYS A 1 96 ? -19.723 4.597 -0.632 1.00 80.56 96 LYS A CA 1
ATOM 797 C C . LYS A 1 96 ? -18.425 3.925 -1.081 1.00 80.56 96 LYS A C 1
ATOM 799 O O . LYS A 1 96 ? -17.453 4.594 -1.438 1.00 80.56 96 LYS A O 1
ATOM 804 N N . LEU A 1 97 ? -18.419 2.594 -1.108 1.00 83.00 97 LEU A N 1
ATOM 805 C CA . LEU A 1 97 ? -17.284 1.813 -1.597 1.00 83.00 97 LEU A CA 1
ATOM 806 C C . LEU A 1 97 ? -17.136 1.933 -3.119 1.00 83.00 97 LEU A C 1
ATOM 808 O O . LEU A 1 97 ? -18.072 1.722 -3.886 1.00 83.00 97 LEU A O 1
ATOM 812 N N . SER A 1 98 ? -15.921 2.246 -3.570 1.00 88.12 98 SER A N 1
ATOM 813 C CA . SER A 1 98 ? -15.586 2.198 -4.997 1.00 88.12 98 SER A CA 1
ATOM 814 C C . SER A 1 98 ? -15.258 0.771 -5.450 1.00 88.12 98 SER A C 1
ATOM 816 O O . SER A 1 98 ? -14.859 -0.069 -4.643 1.00 88.12 98 SER A O 1
ATOM 818 N N . MET A 1 99 ? -15.293 0.518 -6.763 1.00 89.31 99 MET A N 1
ATOM 819 C CA . MET A 1 99 ? -14.888 -0.774 -7.348 1.00 89.31 99 MET A CA 1
ATOM 820 C C . MET A 1 99 ? -13.482 -1.233 -6.936 1.00 89.31 99 MET A C 1
ATOM 822 O O . MET A 1 99 ? -13.213 -2.429 -6.897 1.00 89.31 99 MET A O 1
ATOM 826 N N . LYS A 1 100 ? -12.582 -0.306 -6.582 1.00 88.69 100 LYS A N 1
ATOM 827 C CA . LYS A 1 100 ? -11.234 -0.658 -6.116 1.00 88.69 100 LYS A CA 1
ATOM 828 C C . LYS A 1 100 ? -11.260 -1.462 -4.818 1.00 88.69 100 LYS A C 1
ATOM 830 O O . LYS A 1 100 ? -10.453 -2.369 -4.678 1.00 88.69 100 LYS A O 1
ATOM 835 N N . TYR A 1 101 ? -12.190 -1.163 -3.911 1.00 90.31 101 TYR A N 1
ATOM 836 C CA . TYR A 1 101 ? -12.362 -1.930 -2.677 1.00 90.31 101 TYR A CA 1
ATOM 837 C C . TYR A 1 101 ? -12.805 -3.356 -2.999 1.00 90.31 101 TYR A C 1
ATOM 839 O O . TYR A 1 101 ? -12.217 -4.308 -2.501 1.00 90.31 101 TYR A O 1
ATOM 847 N N . HIS A 1 102 ? -13.761 -3.514 -3.917 1.00 89.62 102 HIS A N 1
ATOM 848 C CA . HIS A 1 102 ? -14.190 -4.836 -4.368 1.00 89.62 102 HIS A CA 1
ATOM 849 C C . HIS A 1 102 ? -13.031 -5.653 -4.962 1.00 89.62 102 HIS A C 1
ATOM 851 O O . HIS A 1 102 ? -12.904 -6.835 -4.668 1.00 89.62 102 HIS A O 1
ATOM 857 N N . PHE A 1 103 ? -12.146 -5.033 -5.748 1.00 90.50 103 PHE A N 1
ATOM 858 C CA . PHE A 1 103 ? -10.987 -5.735 -6.312 1.00 90.50 103 PHE A CA 1
ATOM 859 C C . PHE A 1 103 ? -9.987 -6.224 -5.258 1.00 90.50 103 PHE A C 1
ATOM 861 O O . PHE A 1 103 ? -9.380 -7.270 -5.466 1.00 90.50 103 PHE A O 1
ATOM 868 N N . ILE A 1 104 ? -9.852 -5.531 -4.122 1.00 91.88 104 ILE A N 1
ATOM 869 C CA . ILE A 1 104 ? -8.951 -5.949 -3.036 1.00 91.88 104 ILE A CA 1
ATOM 870 C C . ILE A 1 104 ? -9.367 -7.310 -2.457 1.00 91.88 104 ILE A C 1
ATOM 872 O O . ILE A 1 104 ? -8.498 -8.122 -2.147 1.00 91.88 104 ILE A O 1
ATOM 876 N N . LEU A 1 105 ? -10.672 -7.600 -2.391 1.00 92.94 105 LEU A N 1
ATOM 877 C CA . LEU A 1 105 ? -11.194 -8.891 -1.915 1.00 92.94 105 LEU A CA 1
ATOM 878 C C . LEU A 1 105 ? -10.727 -10.079 -2.767 1.00 92.94 105 LEU A C 1
ATOM 880 O O . LEU A 1 105 ? -10.659 -11.201 -2.278 1.00 92.94 105 LEU A O 1
ATOM 884 N N . HIS A 1 106 ? -10.385 -9.841 -4.034 1.00 92.50 106 HIS A N 1
ATOM 885 C CA . HIS A 1 106 ? -9.959 -10.890 -4.962 1.00 92.50 106 HIS A CA 1
ATOM 886 C C . HIS A 1 106 ? -8.448 -11.131 -4.957 1.00 92.50 106 HIS A C 1
ATOM 888 O O . HIS A 1 106 ? -7.989 -12.074 -5.602 1.00 92.50 106 HIS A O 1
ATOM 894 N N . TYR A 1 107 ? -7.654 -10.318 -4.250 1.00 92.19 107 TYR A N 1
ATOM 895 C CA . TYR A 1 107 ? -6.200 -10.484 -4.244 1.00 92.19 107 TYR A CA 1
ATOM 896 C C . TYR A 1 107 ? -5.709 -11.823 -3.680 1.00 92.19 107 TYR A C 1
ATOM 898 O O . TYR A 1 107 ? -4.817 -12.386 -4.313 1.00 92.19 107 TYR A O 1
ATOM 906 N N . PRO A 1 108 ? -6.278 -12.396 -2.600 1.00 93.31 108 PRO A N 1
ATOM 907 C CA . PRO A 1 108 ? -5.879 -13.728 -2.137 1.00 93.31 108 PRO A CA 1
ATOM 908 C C . PRO A 1 108 ? -6.046 -14.797 -3.228 1.00 93.31 108 PRO A C 1
ATOM 910 O O . PRO A 1 108 ? -5.111 -15.524 -3.556 1.00 93.31 108 PRO A O 1
ATOM 913 N N . LEU A 1 109 ? -7.206 -14.813 -3.896 1.00 92.56 109 LEU A N 1
ATOM 914 C CA . LEU A 1 109 ? -7.488 -15.734 -5.003 1.00 92.56 109 LEU A CA 1
ATOM 915 C C . LEU A 1 109 ? -6.569 -15.497 -6.209 1.00 92.56 109 LEU A C 1
ATOM 917 O O . LEU A 1 109 ? -6.160 -16.443 -6.885 1.00 92.56 109 LEU A O 1
ATOM 921 N N . MET A 1 110 ? -6.242 -14.235 -6.492 1.00 92.69 110 MET A N 1
ATOM 922 C CA . MET A 1 110 ? -5.304 -13.876 -7.551 1.00 92.69 110 MET A CA 1
ATOM 923 C C . MET A 1 110 ? -3.900 -14.407 -7.247 1.00 92.69 110 MET A C 1
ATOM 925 O O . MET A 1 110 ? -3.281 -14.982 -8.139 1.00 92.69 110 MET A O 1
ATOM 929 N N . ILE A 1 111 ? -3.423 -14.257 -6.007 1.00 92.94 111 ILE A N 1
ATOM 930 C CA . ILE A 1 111 ? -2.118 -14.765 -5.562 1.00 92.94 111 ILE A CA 1
ATOM 931 C C . ILE A 1 111 ? -2.071 -16.280 -5.711 1.00 92.94 111 ILE A C 1
ATOM 933 O O . ILE A 1 111 ? -1.168 -16.809 -6.348 1.00 92.94 111 ILE A O 1
ATOM 937 N N . LYS A 1 112 ? -3.104 -16.973 -5.234 1.00 91.75 112 LYS A N 1
ATOM 938 C CA . LYS A 1 112 ? -3.217 -18.426 -5.361 1.00 91.75 112 LYS A CA 1
ATOM 939 C C . LYS A 1 112 ? -3.113 -18.914 -6.807 1.00 91.75 112 LYS A C 1
ATOM 941 O O . LYS A 1 112 ? -2.512 -19.947 -7.086 1.00 91.75 112 LYS A O 1
ATOM 946 N N . LYS A 1 113 ? -3.735 -18.188 -7.741 1.00 92.69 113 LYS A N 1
ATOM 947 C CA . LYS A 1 113 ? -3.830 -18.602 -9.148 1.00 92.69 113 LYS A CA 1
ATOM 948 C C . LYS A 1 113 ? -2.622 -18.195 -9.992 1.00 92.69 113 LYS A C 1
ATOM 950 O O . LYS A 1 113 ? -2.240 -18.940 -10.890 1.00 92.69 113 LYS A O 1
ATOM 955 N N . PHE A 1 114 ? -2.079 -17.003 -9.768 1.00 90.44 114 PHE A N 1
ATOM 956 C CA . PHE A 1 114 ? -1.057 -16.397 -10.628 1.00 90.44 114 PHE A CA 1
ATOM 957 C C . PHE A 1 114 ? 0.303 -16.221 -9.938 1.00 90.44 114 PHE A C 1
ATOM 959 O O . PHE A 1 114 ? 1.271 -15.841 -10.595 1.00 90.44 114 PHE A O 1
ATOM 966 N N . GLY A 1 115 ? 0.391 -16.508 -8.640 1.00 89.19 115 GLY A N 1
ATOM 967 C CA . GLY A 1 115 ? 1.586 -16.343 -7.825 1.00 89.19 115 GLY A CA 1
ATOM 968 C C . GLY A 1 115 ? 1.817 -14.896 -7.386 1.00 89.19 115 GLY A C 1
ATOM 969 O O . GLY A 1 115 ? 0.887 -14.127 -7.139 1.00 89.19 115 GLY A O 1
ATOM 970 N N . LEU A 1 116 ? 3.093 -14.522 -7.286 1.00 87.06 116 LEU A N 1
ATOM 971 C CA . LEU A 1 116 ? 3.548 -13.237 -6.750 1.00 87.06 116 LEU A CA 1
ATOM 972 C C . LEU A 1 116 ? 2.973 -12.030 -7.534 1.00 87.06 116 LEU A C 1
ATOM 974 O O . LEU A 1 116 ? 3.305 -11.848 -8.713 1.00 87.06 116 LEU A O 1
ATOM 978 N N . PRO A 1 117 ? 2.199 -11.132 -6.884 1.00 87.31 117 PRO A N 1
ATOM 979 C CA . PRO A 1 117 ? 1.584 -9.963 -7.524 1.00 87.31 117 PRO A CA 1
ATOM 980 C C . PRO A 1 117 ? 2.581 -9.006 -8.177 1.00 87.31 117 PRO A C 1
ATOM 982 O O . PRO A 1 117 ? 2.237 -8.301 -9.129 1.00 87.31 117 PRO A O 1
ATOM 985 N N . VAL A 1 118 ? 3.832 -8.993 -7.704 1.00 85.06 118 VAL A N 1
ATOM 986 C CA . VAL A 1 118 ? 4.888 -8.117 -8.227 1.00 85.06 118 VAL A CA 1
ATOM 987 C C . VAL A 1 118 ? 5.096 -8.310 -9.729 1.00 85.06 118 VAL A C 1
ATOM 989 O O . VAL A 1 118 ? 5.328 -7.338 -10.453 1.00 85.06 118 VAL A O 1
ATOM 992 N N . TYR A 1 119 ? 4.963 -9.545 -10.220 1.00 84.88 119 TYR A N 1
ATOM 993 C CA . TYR A 1 119 ? 5.127 -9.863 -11.640 1.00 84.88 119 TYR A CA 1
ATOM 994 C C . TYR A 1 119 ? 3.966 -9.376 -12.510 1.00 84.88 119 TYR A C 1
ATOM 996 O O . TYR A 1 119 ? 4.154 -9.148 -13.703 1.00 84.88 119 TYR A O 1
ATOM 1004 N N . LEU A 1 120 ? 2.793 -9.160 -11.915 1.00 85.88 120 LEU A N 1
ATOM 1005 C CA . LEU A 1 120 ? 1.600 -8.652 -12.595 1.00 85.88 120 LEU A CA 1
ATOM 1006 C C . LEU A 1 120 ? 1.515 -7.118 -12.566 1.00 85.88 120 LEU A C 1
ATOM 1008 O O . LEU A 1 120 ? 0.590 -6.527 -13.120 1.00 85.88 120 LEU A O 1
ATOM 1012 N N . SER A 1 121 ? 2.471 -6.450 -11.916 1.00 86.00 121 SER A N 1
ATOM 1013 C CA . SER A 1 121 ? 2.450 -5.002 -11.747 1.00 86.00 121 SER A CA 1
ATOM 1014 C C . SER A 1 121 ? 2.751 -4.239 -13.042 1.00 86.00 121 SER A C 1
ATOM 1016 O O . SER A 1 121 ? 3.765 -4.458 -13.708 1.00 86.00 121 SER A O 1
ATOM 1018 N N . CYS A 1 122 ? 1.945 -3.214 -13.329 1.00 87.38 122 CYS A N 1
ATOM 1019 C CA . CYS A 1 122 ? 2.173 -2.295 -14.449 1.00 87.38 122 CYS A CA 1
ATOM 1020 C C . CYS A 1 122 ? 3.279 -1.253 -14.198 1.00 87.38 122 CYS A C 1
ATOM 1022 O O . CYS A 1 122 ? 3.650 -0.528 -15.120 1.00 87.38 122 CYS A O 1
ATOM 1024 N N . LYS A 1 123 ? 3.853 -1.177 -12.987 1.00 83.81 123 LYS A N 1
ATOM 1025 C CA . LYS A 1 123 ? 4.840 -0.141 -12.620 1.00 83.81 123 LYS A CA 1
ATOM 1026 C C . LYS A 1 123 ? 6.046 -0.099 -13.557 1.00 83.81 123 LYS A C 1
ATOM 1028 O O . LYS A 1 123 ? 6.497 0.977 -13.946 1.00 83.81 123 LYS A O 1
ATOM 1033 N N . ARG A 1 124 ? 6.562 -1.272 -13.943 1.00 82.94 124 ARG A N 1
ATOM 1034 C CA . ARG A 1 124 ? 7.706 -1.383 -14.864 1.00 82.94 124 ARG A CA 1
ATOM 1035 C C . ARG A 1 124 ? 7.358 -0.827 -16.243 1.00 82.94 124 ARG A C 1
ATOM 1037 O O . ARG A 1 124 ? 8.146 -0.076 -16.811 1.00 82.94 124 ARG A O 1
ATOM 1044 N N . PHE A 1 125 ? 6.168 -1.149 -16.748 1.00 86.75 125 PHE A N 1
ATOM 1045 C CA . PHE A 1 125 ? 5.685 -0.661 -18.038 1.00 86.75 125 PHE A CA 1
ATOM 1046 C C . PHE A 1 125 ? 5.464 0.853 -18.032 1.00 86.75 125 PHE A C 1
ATOM 1048 O O . PHE A 1 125 ? 5.893 1.536 -18.959 1.00 86.75 125 PHE A O 1
ATOM 1055 N N . GLU A 1 126 ? 4.848 1.397 -16.982 1.00 86.12 126 GLU A N 1
ATOM 1056 C CA . GLU A 1 126 ? 4.617 2.840 -16.853 1.00 86.12 126 GLU A CA 1
ATOM 1057 C C . GLU A 1 126 ? 5.925 3.630 -16.745 1.00 86.12 126 GLU A C 1
ATOM 1059 O O . GLU A 1 126 ? 6.092 4.645 -17.428 1.00 86.12 126 GLU A O 1
ATOM 1064 N N . SER A 1 127 ? 6.878 3.136 -15.946 1.00 84.31 127 SER A N 1
ATOM 1065 C CA . SER A 1 127 ? 8.213 3.727 -15.816 1.00 84.31 127 SER A CA 1
ATOM 1066 C C . SER A 1 127 ? 8.961 3.727 -17.152 1.00 84.31 127 SER A C 1
ATOM 1068 O O . SER A 1 127 ? 9.458 4.765 -17.595 1.00 84.31 127 SER A O 1
ATOM 1070 N N . LEU A 1 128 ? 8.956 2.593 -17.864 1.00 84.81 128 LEU A N 1
ATOM 1071 C CA . LEU A 1 128 ? 9.605 2.489 -19.169 1.00 84.81 128 LEU A CA 1
ATOM 1072 C C . LEU A 1 128 ? 8.931 3.394 -20.209 1.00 84.81 128 LEU A C 1
ATOM 1074 O O . LEU A 1 128 ? 9.613 4.035 -21.003 1.00 84.81 128 LEU A O 1
ATOM 1078 N N . ASN A 1 129 ? 7.603 3.511 -20.182 1.00 89.25 129 ASN A N 1
ATOM 1079 C CA . ASN A 1 129 ? 6.868 4.411 -21.070 1.00 89.25 129 ASN A CA 1
ATOM 1080 C C . ASN A 1 129 ? 7.239 5.882 -20.824 1.00 89.25 129 ASN A C 1
ATOM 1082 O O . ASN A 1 129 ? 7.414 6.645 -21.776 1.00 89.25 129 ASN A O 1
ATOM 1086 N N . LYS A 1 130 ? 7.398 6.289 -19.558 1.00 87.69 130 LYS A N 1
ATOM 1087 C CA . LYS A 1 130 ? 7.900 7.626 -19.211 1.00 87.69 130 LYS A CA 1
ATOM 1088 C C . LYS A 1 130 ? 9.302 7.846 -19.786 1.00 87.69 130 LYS A C 1
ATOM 1090 O O . LYS A 1 130 ? 9.514 8.829 -20.493 1.00 87.69 130 LYS A O 1
ATOM 1095 N N . TYR A 1 131 ? 10.211 6.900 -19.570 1.00 86.00 131 TYR A N 1
ATOM 1096 C CA . TYR A 1 131 ? 11.583 6.971 -20.073 1.00 86.00 131 TYR A CA 1
ATOM 1097 C C . TYR A 1 131 ? 11.653 7.040 -21.611 1.00 86.00 131 TYR A C 1
ATOM 1099 O O . TYR A 1 131 ? 12.376 7.860 -22.178 1.00 86.00 131 TYR A O 1
ATOM 1107 N N . VAL A 1 132 ? 10.835 6.250 -22.316 1.00 87.50 132 VAL A N 1
ATOM 1108 C CA . VAL A 1 132 ? 10.719 6.304 -23.785 1.00 87.50 132 VAL A CA 1
ATOM 1109 C C . VAL A 1 132 ? 10.275 7.692 -24.254 1.00 87.50 132 VAL A C 1
ATOM 1111 O O . VAL A 1 132 ? 10.845 8.225 -25.208 1.00 87.50 132 VAL A O 1
ATOM 1114 N N . LYS A 1 133 ? 9.288 8.302 -23.585 1.00 87.19 133 LYS A N 1
ATOM 1115 C CA . LYS A 1 133 ? 8.816 9.657 -23.914 1.00 87.19 133 LYS A CA 1
ATOM 1116 C C . LYS A 1 133 ? 9.904 10.707 -23.697 1.00 87.19 133 LYS A C 1
ATOM 1118 O O . LYS A 1 133 ? 10.095 11.555 -24.563 1.00 87.19 133 LYS A O 1
ATOM 1123 N N . GLU A 1 134 ? 10.651 10.626 -22.600 1.00 87.44 134 GLU A N 1
ATOM 1124 C CA . GLU A 1 134 ? 11.781 11.526 -22.327 1.00 87.44 134 GLU A CA 1
ATOM 1125 C C . GLU A 1 134 ? 12.851 11.429 -23.424 1.00 87.44 134 GLU A C 1
ATOM 1127 O O . GLU A 1 134 ? 13.279 12.442 -23.982 1.00 87.44 134 GLU A O 1
ATOM 1132 N N . LYS A 1 135 ? 13.222 10.207 -23.827 1.00 84.12 135 LYS A N 1
ATOM 1133 C CA . LYS A 1 135 ? 14.181 9.992 -24.923 1.00 84.12 135 LYS A CA 1
ATOM 1134 C C . LYS A 1 135 ? 13.652 10.435 -26.282 1.00 84.12 135 LYS A C 1
ATOM 1136 O O . LYS A 1 135 ? 14.444 10.862 -27.122 1.00 84.12 135 LYS A O 1
ATOM 1141 N N . MET A 1 136 ? 12.342 10.356 -26.504 1.00 84.62 136 MET A N 1
ATOM 1142 C CA . MET A 1 136 ? 11.709 10.845 -27.726 1.00 84.62 136 MET A CA 1
ATOM 1143 C C . MET A 1 136 ? 11.821 12.367 -27.850 1.00 84.62 136 MET A C 1
ATOM 1145 O O . MET A 1 136 ? 12.163 12.849 -28.927 1.00 84.62 136 MET A O 1
ATOM 1149 N N . VAL A 1 137 ? 11.592 13.112 -26.763 1.00 84.81 137 VAL A N 1
ATOM 1150 C CA . VAL A 1 137 ? 11.712 14.583 -26.745 1.00 84.81 137 VAL A CA 1
ATOM 1151 C C . VAL A 1 137 ? 13.145 15.030 -27.044 1.00 84.81 137 VAL A C 1
ATOM 1153 O O . VAL A 1 137 ? 13.353 15.983 -27.788 1.00 84.81 137 VAL A O 1
ATOM 1156 N N . LEU A 1 138 ? 14.140 14.305 -26.530 1.00 81.00 138 LEU A N 1
ATOM 1157 C CA . LEU A 1 138 ? 15.562 14.596 -26.746 1.00 81.00 138 LEU A CA 1
ATOM 1158 C C . LEU A 1 138 ? 16.093 14.126 -28.114 1.00 81.00 138 LEU A C 1
ATOM 1160 O O . LEU A 1 138 ? 17.281 14.272 -28.412 1.00 81.00 138 LEU A O 1
ATOM 1164 N N . ASN A 1 139 ? 15.269 13.485 -28.947 1.00 81.75 139 ASN A N 1
ATOM 1165 C CA . ASN A 1 139 ? 15.743 12.889 -30.187 1.00 81.75 139 ASN A CA 1
ATOM 1166 C C . ASN A 1 139 ? 15.712 13.870 -31.370 1.00 81.75 139 ASN A C 1
ATOM 1168 O O . ASN A 1 139 ? 14.651 14.262 -31.841 1.00 81.75 139 ASN A O 1
ATOM 1172 N N . CYS A 1 140 ? 16.882 14.161 -31.942 1.00 79.38 140 CYS A N 1
ATOM 1173 C CA . CYS A 1 140 ? 17.002 15.043 -33.109 1.00 79.38 140 CYS A CA 1
ATOM 1174 C C . CYS A 1 140 ? 16.677 14.357 -34.454 1.00 79.38 140 CYS A C 1
ATOM 1176 O O . CYS A 1 140 ? 16.422 15.030 -35.453 1.00 79.38 140 CYS A O 1
ATOM 1178 N N . CYS A 1 141 ? 16.696 13.019 -34.518 1.00 77.81 141 CYS A N 1
ATOM 1179 C CA . CYS A 1 141 ? 16.476 12.281 -35.766 1.00 77.81 141 CYS A CA 1
ATOM 1180 C C . CYS A 1 141 ? 14.980 12.141 -36.083 1.00 77.81 141 CYS A C 1
ATOM 1182 O O . CYS A 1 141 ? 14.277 11.389 -35.409 1.00 77.81 141 CYS A O 1
ATOM 1184 N N . LYS A 1 142 ? 14.510 12.810 -37.146 1.00 75.75 142 LYS A N 1
ATOM 1185 C CA . LYS A 1 142 ? 13.093 12.807 -37.567 1.00 75.75 142 LYS A CA 1
ATOM 1186 C C . LYS A 1 142 ? 12.707 11.696 -38.555 1.00 75.75 142 LYS A C 1
ATOM 1188 O O . LYS A 1 142 ? 11.522 11.438 -38.717 1.00 75.75 142 LYS A O 1
ATOM 1193 N N . LYS A 1 143 ? 13.672 11.032 -39.209 1.00 78.50 143 LYS A N 1
ATOM 1194 C CA . LYS A 1 143 ? 13.395 10.000 -40.234 1.00 78.50 143 LYS A CA 1
ATOM 1195 C C . LYS A 1 143 ? 12.996 8.657 -39.616 1.00 78.50 143 LYS A C 1
ATOM 1197 O O . LYS A 1 143 ? 11.904 8.169 -39.858 1.00 78.50 143 LYS A O 1
ATOM 1202 N N . ASN A 1 144 ? 13.861 8.088 -38.775 1.00 83.12 144 ASN A N 1
ATOM 1203 C CA . ASN A 1 144 ? 13.650 6.778 -38.146 1.00 83.12 144 ASN A CA 1
ATOM 1204 C C . ASN A 1 144 ? 13.610 6.898 -36.619 1.00 83.12 144 ASN A C 1
ATOM 1206 O O . ASN A 1 144 ? 14.419 6.301 -35.910 1.00 83.12 144 ASN A O 1
ATOM 1210 N N . ILE A 1 145 ? 12.644 7.677 -36.121 1.00 80.56 145 ILE A N 1
ATOM 1211 C CA . ILE A 1 145 ? 12.486 8.005 -34.693 1.00 80.56 145 ILE A CA 1
ATOM 1212 C C . ILE A 1 145 ? 12.505 6.734 -33.827 1.00 80.56 145 ILE A C 1
ATOM 1214 O O . ILE A 1 145 ? 13.268 6.658 -32.867 1.00 80.56 145 ILE A O 1
ATOM 1218 N N . ARG A 1 146 ? 11.729 5.706 -34.204 1.00 83.12 146 ARG A N 1
ATOM 1219 C CA . ARG A 1 146 ? 11.600 4.452 -33.437 1.00 83.12 146 ARG A CA 1
ATOM 1220 C C . ARG A 1 146 ? 12.933 3.714 -33.294 1.00 83.12 146 ARG A C 1
ATOM 1222 O O . ARG A 1 146 ? 13.332 3.386 -32.183 1.00 83.12 146 ARG A O 1
ATOM 1229 N N . LEU A 1 147 ? 13.642 3.501 -34.405 1.00 86.31 147 LEU A N 1
ATOM 1230 C CA . LEU A 1 147 ? 14.930 2.802 -34.404 1.00 86.31 147 LEU A CA 1
ATOM 1231 C C . LEU A 1 147 ? 15.987 3.578 -33.609 1.00 86.31 147 LEU A C 1
ATOM 1233 O O . LEU A 1 147 ? 16.738 2.984 -32.840 1.00 86.31 147 LEU A O 1
ATOM 1237 N N . SER A 1 148 ? 16.035 4.904 -33.771 1.00 85.25 148 SER A N 1
ATOM 1238 C CA . SER A 1 148 ? 16.972 5.760 -33.040 1.00 85.25 148 SER A CA 1
ATOM 1239 C C . SER A 1 148 ? 16.724 5.735 -31.531 1.00 85.25 148 SER A C 1
ATOM 1241 O O . SER A 1 148 ? 17.686 5.666 -30.772 1.00 85.25 148 SER A O 1
ATOM 1243 N N . ILE A 1 149 ? 15.460 5.754 -31.091 1.00 85.56 149 ILE A N 1
ATOM 1244 C CA . ILE A 1 149 ? 15.110 5.660 -29.667 1.00 85.56 149 ILE A CA 1
ATOM 1245 C C . ILE A 1 149 ? 15.506 4.294 -29.107 1.00 85.56 149 ILE A C 1
ATOM 1247 O O . ILE A 1 149 ? 16.191 4.245 -28.092 1.00 85.56 149 ILE A O 1
ATOM 1251 N N . ILE A 1 150 ? 15.148 3.197 -29.783 1.00 86.56 150 ILE A N 1
ATOM 1252 C CA . ILE A 1 150 ? 15.483 1.840 -29.320 1.00 86.56 150 ILE A CA 1
ATOM 1253 C C . ILE A 1 150 ? 16.999 1.678 -29.176 1.00 86.56 150 ILE A C 1
ATOM 1255 O O . ILE A 1 150 ? 17.463 1.221 -28.137 1.00 86.56 150 ILE A O 1
ATOM 1259 N N . ARG A 1 151 ? 17.785 2.113 -30.170 1.00 86.06 151 ARG A N 1
ATOM 1260 C CA . ARG A 1 151 ? 19.254 2.041 -30.101 1.00 86.06 151 ARG A CA 1
ATOM 1261 C C . ARG A 1 151 ? 19.827 2.837 -28.931 1.00 86.06 151 ARG A C 1
ATOM 1263 O O . ARG A 1 151 ? 20.720 2.340 -28.257 1.00 86.06 151 ARG A O 1
ATOM 1270 N N . LYS A 1 152 ? 19.302 4.040 -28.673 1.00 86.12 152 LYS A N 1
ATOM 1271 C CA . LYS A 1 152 ? 19.709 4.859 -27.520 1.00 86.12 152 LYS A CA 1
ATOM 1272 C C . LYS A 1 152 ? 19.396 4.166 -26.196 1.00 86.12 152 LYS A C 1
ATOM 1274 O O . LYS A 1 152 ? 20.257 4.124 -25.335 1.00 86.12 152 LYS A O 1
ATOM 1279 N N . ILE A 1 153 ? 18.205 3.585 -26.057 1.00 88.19 153 ILE A N 1
ATOM 1280 C CA . ILE A 1 153 ? 17.807 2.853 -24.844 1.00 88.19 153 ILE A CA 1
ATOM 1281 C C . ILE A 1 153 ? 18.709 1.635 -24.614 1.00 88.19 153 ILE A C 1
ATOM 1283 O O . ILE A 1 153 ? 19.168 1.413 -23.500 1.00 88.19 153 ILE A O 1
ATOM 1287 N N . VAL A 1 154 ? 18.985 0.853 -25.661 1.00 88.56 154 VAL A N 1
ATOM 1288 C CA . VAL A 1 154 ? 19.871 -0.319 -25.565 1.00 88.56 154 VAL A CA 1
ATOM 1289 C C . VAL A 1 154 ? 21.282 0.096 -25.151 1.00 88.56 154 VAL A C 1
ATOM 1291 O O . VAL A 1 154 ? 21.872 -0.538 -24.282 1.00 88.56 154 VAL A O 1
ATOM 1294 N N . TYR A 1 155 ? 21.803 1.175 -25.737 1.00 88.44 155 TYR A N 1
ATOM 1295 C CA . TYR A 1 155 ? 23.126 1.691 -25.403 1.00 88.44 155 TYR A CA 1
ATOM 1296 C C . TYR A 1 155 ? 23.198 2.243 -23.971 1.00 88.44 155 TYR A C 1
ATOM 1298 O O . TYR A 1 155 ? 24.134 1.922 -23.248 1.00 88.44 155 TYR A O 1
ATOM 1306 N N . ASP A 1 156 ? 22.189 2.996 -23.527 1.00 86.38 156 ASP A N 1
ATOM 1307 C CA . ASP A 1 156 ? 22.097 3.478 -22.144 1.00 86.38 156 ASP A CA 1
ATOM 1308 C C . ASP A 1 156 ? 22.053 2.311 -21.147 1.00 86.38 156 ASP A C 1
ATOM 1310 O O . ASP A 1 156 ? 22.746 2.339 -20.134 1.00 86.38 156 ASP A O 1
ATOM 1314 N N . ASN A 1 157 ? 21.283 1.256 -21.437 1.00 85.94 157 ASN A N 1
ATOM 1315 C CA . ASN A 1 157 ? 21.229 0.065 -20.587 1.00 85.94 157 ASN A CA 1
ATOM 1316 C C . ASN A 1 157 ? 22.583 -0.651 -20.516 1.00 85.94 157 ASN A C 1
ATOM 1318 O O . ASN A 1 157 ? 22.982 -1.088 -19.440 1.00 85.94 157 ASN A O 1
ATOM 1322 N N . PHE A 1 158 ? 23.293 -0.744 -21.643 1.00 88.19 158 PHE A N 1
ATOM 1323 C CA . PHE A 1 158 ? 24.645 -1.293 -21.686 1.00 88.19 158 PHE A CA 1
ATOM 1324 C C . PHE A 1 158 ? 25.609 -0.470 -20.819 1.00 88.19 158 PHE A C 1
ATOM 1326 O O . PHE A 1 158 ? 26.300 -1.033 -19.976 1.00 88.19 158 PHE A O 1
ATOM 1333 N N . LEU A 1 159 ? 25.600 0.860 -20.943 1.00 85.94 159 LEU A N 1
ATOM 1334 C CA . LEU A 1 159 ? 26.425 1.731 -20.101 1.00 85.94 159 LEU A CA 1
ATOM 1335 C C . LEU A 1 159 ? 26.081 1.591 -18.613 1.00 85.94 159 LEU A C 1
ATOM 1337 O O . LEU A 1 159 ? 26.978 1.445 -17.789 1.00 85.94 159 LEU A O 1
ATOM 1341 N N . ASN A 1 160 ? 24.793 1.575 -18.268 1.00 82.81 160 ASN A N 1
ATOM 1342 C CA . ASN A 1 160 ? 24.352 1.410 -16.884 1.00 82.81 160 ASN A CA 1
ATOM 1343 C C . ASN A 1 160 ? 24.800 0.063 -16.297 1.00 82.81 160 ASN A C 1
ATOM 1345 O O . ASN A 1 160 ? 25.164 0.014 -15.127 1.00 82.81 160 ASN A O 1
ATOM 1349 N N . SER A 1 161 ? 24.823 -1.007 -17.101 1.00 81.31 161 SER A N 1
ATOM 1350 C CA . SER A 1 161 ? 25.305 -2.327 -16.663 1.00 81.31 161 SER A CA 1
ATOM 1351 C C . SER A 1 161 ? 26.806 -2.374 -16.367 1.00 81.31 161 SER A C 1
ATOM 1353 O O . SER A 1 161 ? 27.236 -3.211 -15.587 1.00 81.31 161 SER A O 1
ATOM 1355 N N . LEU A 1 162 ? 27.591 -1.465 -16.955 1.00 81.00 162 LEU A N 1
ATOM 1356 C CA . LEU A 1 162 ? 29.030 -1.337 -16.703 1.00 81.00 162 LEU A CA 1
ATOM 1357 C C . LEU A 1 162 ? 29.350 -0.438 -15.500 1.00 81.00 162 LEU A C 1
ATOM 1359 O O . LEU A 1 162 ? 30.416 -0.561 -14.910 1.00 81.00 162 LEU A O 1
ATOM 1363 N N . ILE A 1 163 ? 28.459 0.503 -15.173 1.00 77.38 163 ILE A N 1
ATOM 1364 C CA . ILE A 1 163 ? 28.637 1.459 -14.067 1.00 77.38 163 ILE A CA 1
ATOM 1365 C C . ILE A 1 163 ? 28.113 0.880 -12.745 1.00 77.38 163 ILE A C 1
ATOM 1367 O O . ILE A 1 163 ? 28.650 1.183 -11.682 1.00 77.38 163 ILE A O 1
ATOM 1371 N N . HIS A 1 164 ? 27.056 0.067 -12.798 1.00 60.50 164 HIS A N 1
ATOM 1372 C CA . HIS A 1 164 ? 26.395 -0.491 -11.622 1.00 60.50 164 HIS A CA 1
ATOM 1373 C C . HIS A 1 164 ? 26.723 -1.974 -11.423 1.00 60.50 164 HIS A C 1
ATOM 1375 O O . HIS A 1 164 ? 25.856 -2.831 -11.584 1.00 60.50 164 HIS A O 1
ATOM 1381 N N . GLU A 1 165 ? 27.953 -2.265 -11.001 1.00 52.41 165 GLU A N 1
ATOM 1382 C CA . GLU A 1 165 ? 28.214 -3.457 -10.189 1.00 52.41 165 GLU A CA 1
ATOM 1383 C C . GLU A 1 165 ? 27.762 -3.157 -8.735 1.00 52.41 165 GLU A C 1
ATOM 1385 O O . GLU A 1 165 ? 28.262 -2.251 -8.070 1.00 52.41 165 GLU A O 1
ATOM 1390 N N . ASP A 1 166 ? 26.734 -3.878 -8.275 1.00 51.59 166 ASP A N 1
ATOM 1391 C CA . ASP A 1 166 ? 26.451 -4.217 -6.867 1.00 51.59 166 ASP A CA 1
ATOM 1392 C C . ASP A 1 166 ? 26.070 -3.153 -5.815 1.00 51.59 166 ASP A C 1
ATOM 1394 O O . ASP A 1 166 ? 26.362 -3.316 -4.631 1.00 51.59 166 ASP A O 1
ATOM 1398 N N . THR A 1 167 ? 25.290 -2.119 -6.145 1.00 48.53 167 THR A N 1
ATOM 1399 C CA . THR A 1 167 ? 24.660 -1.277 -5.094 1.00 48.53 167 THR A CA 1
ATOM 1400 C C . THR A 1 167 ? 23.181 -0.993 -5.335 1.00 48.53 167 THR A C 1
ATOM 1402 O O . THR A 1 167 ? 22.730 0.148 -5.386 1.00 48.53 167 THR A O 1
ATOM 1405 N N . ILE A 1 168 ? 22.364 -2.046 -5.420 1.00 47.81 168 ILE A N 1
ATOM 1406 C CA . ILE A 1 168 ? 20.907 -1.900 -5.281 1.00 47.81 168 ILE A CA 1
ATOM 1407 C C . ILE A 1 168 ? 20.558 -1.951 -3.788 1.00 47.81 168 ILE A C 1
ATOM 1409 O O . ILE A 1 168 ? 20.000 -2.923 -3.287 1.00 47.81 168 ILE A O 1
ATOM 1413 N N . SER A 1 169 ? 20.889 -0.889 -3.054 1.00 49.97 169 SER A N 1
ATOM 1414 C CA . SER A 1 169 ? 20.237 -0.585 -1.776 1.00 49.97 169 SER A CA 1
ATOM 1415 C C . SER A 1 169 ? 19.266 0.574 -1.986 1.00 49.97 169 SER A C 1
ATOM 1417 O O . SER A 1 169 ? 19.433 1.674 -1.470 1.00 49.97 169 SER A O 1
ATOM 1419 N N . ASP A 1 170 ? 18.226 0.338 -2.795 1.00 59.88 170 ASP A N 1
ATOM 1420 C CA . ASP A 1 170 ? 17.145 1.314 -2.940 1.00 59.88 170 ASP A CA 1
ATOM 1421 C C . ASP A 1 170 ? 16.584 1.610 -1.531 1.00 59.88 170 ASP A C 1
ATOM 1423 O O . ASP A 1 170 ? 16.143 0.670 -0.857 1.00 59.88 170 ASP A O 1
ATOM 1427 N N . PRO A 1 171 ? 16.607 2.862 -1.041 1.00 56.91 171 PRO A N 1
ATOM 1428 C CA . PRO A 1 171 ? 16.118 3.211 0.292 1.00 56.91 171 PRO A CA 1
ATOM 1429 C C . PRO A 1 171 ? 14.666 2.773 0.524 1.00 56.91 171 PRO A C 1
ATOM 1431 O O . PRO A 1 171 ? 14.291 2.451 1.650 1.00 56.91 171 PRO A O 1
ATOM 1434 N N . ILE A 1 172 ? 13.857 2.656 -0.534 1.00 60.22 172 ILE A N 1
ATOM 1435 C CA . ILE A 1 172 ? 12.488 2.128 -0.451 1.00 60.22 172 ILE A CA 1
ATOM 1436 C C . ILE A 1 172 ? 12.496 0.632 -0.109 1.00 60.22 172 ILE A C 1
ATOM 1438 O O . ILE A 1 172 ? 11.660 0.164 0.664 1.00 60.22 172 ILE A O 1
ATOM 1442 N N . SER A 1 173 ? 13.463 -0.127 -0.630 1.00 62.84 173 SER A N 1
ATOM 1443 C CA . SER A 1 173 ? 13.636 -1.538 -0.275 1.00 62.84 173 SER A CA 1
ATOM 1444 C C . SER A 1 173 ? 14.004 -1.712 1.202 1.00 62.84 173 SER A C 1
ATOM 1446 O O . SER A 1 173 ? 13.477 -2.611 1.854 1.00 62.84 173 SER A O 1
ATOM 1448 N N . LEU A 1 174 ? 14.824 -0.811 1.755 1.00 65.31 174 LEU A N 1
ATOM 1449 C CA . LEU A 1 174 ? 15.221 -0.824 3.166 1.00 65.31 174 LEU A CA 1
ATOM 1450 C C . LEU A 1 174 ? 14.045 -0.493 4.097 1.00 65.31 174 LEU A C 1
ATOM 1452 O O . LEU A 1 174 ? 13.876 -1.135 5.134 1.00 65.31 174 LEU A O 1
ATOM 1456 N N . ILE A 1 175 ? 13.184 0.452 3.704 1.00 69.88 175 ILE A N 1
ATOM 1457 C CA . ILE A 1 175 ? 11.961 0.786 4.455 1.00 69.88 175 ILE A CA 1
ATOM 1458 C C . ILE A 1 175 ? 11.015 -0.421 4.537 1.00 69.88 175 ILE A C 1
ATOM 1460 O O . ILE A 1 175 ? 10.401 -0.638 5.578 1.00 69.88 175 ILE A O 1
ATOM 1464 N N . ARG A 1 176 ? 10.921 -1.229 3.473 1.00 71.69 176 ARG A N 1
ATOM 1465 C CA . ARG A 1 176 ? 10.105 -2.456 3.472 1.00 71.69 176 ARG A CA 1
ATOM 1466 C C . ARG A 1 176 ? 10.676 -3.539 4.384 1.00 71.69 176 ARG A C 1
ATOM 1468 O O . ARG A 1 176 ? 9.921 -4.138 5.135 1.00 71.69 176 ARG A O 1
ATOM 1475 N N . LYS A 1 177 ? 11.996 -3.746 4.372 1.00 73.00 177 LYS A N 1
ATOM 1476 C CA . LYS A 1 177 ? 12.663 -4.780 5.191 1.00 73.00 177 LYS A CA 1
ATOM 1477 C C . LYS A 1 177 ? 12.497 -4.590 6.700 1.00 73.00 177 LYS A C 1
ATOM 1479 O O . LYS A 1 177 ? 12.605 -5.545 7.454 1.00 73.00 177 LYS A O 1
ATOM 1484 N N . THR A 1 178 ? 12.262 -3.359 7.146 1.00 80.19 178 THR A N 1
ATOM 1485 C CA . THR A 1 178 ? 12.081 -3.025 8.571 1.00 80.19 178 THR A CA 1
ATOM 1486 C C . THR A 1 178 ? 10.612 -3.009 8.999 1.00 80.19 178 THR A C 1
ATOM 1488 O O . THR A 1 178 ? 10.297 -2.634 10.129 1.00 80.19 178 THR A O 1
ATOM 1491 N N . TRP A 1 179 ? 9.693 -3.363 8.098 1.00 88.75 179 TRP A N 1
ATOM 1492 C CA . TRP A 1 179 ? 8.268 -3.330 8.372 1.00 88.75 179 TRP A CA 1
ATOM 1493 C C . TRP A 1 179 ? 7.809 -4.597 9.098 1.00 88.75 179 TRP A C 1
ATOM 1495 O O . TRP A 1 179 ? 7.988 -5.709 8.615 1.00 88.75 179 TRP A O 1
ATOM 1505 N N . ASP A 1 180 ? 7.166 -4.410 10.247 1.00 85.75 180 ASP A N 1
ATOM 1506 C CA . ASP A 1 180 ? 6.497 -5.488 10.969 1.00 85.75 180 ASP A CA 1
ATOM 1507 C C . ASP A 1 180 ? 5.149 -5.800 10.309 1.00 85.75 180 ASP A C 1
ATOM 1509 O O . ASP A 1 180 ? 4.292 -4.922 10.225 1.00 85.75 180 ASP A O 1
ATOM 1513 N N . PHE A 1 181 ? 4.940 -7.027 9.843 1.00 85.06 181 PHE A N 1
ATOM 1514 C CA . PHE A 1 181 ? 3.684 -7.422 9.204 1.00 85.06 181 PHE A CA 1
ATOM 1515 C C . PHE A 1 181 ? 2.595 -7.845 10.192 1.00 85.06 181 PHE A C 1
ATOM 1517 O O . PHE A 1 181 ? 1.459 -8.039 9.758 1.00 85.06 181 PHE A O 1
ATOM 1524 N N . ASN A 1 182 ? 2.892 -7.939 11.494 1.00 80.56 182 ASN A N 1
ATOM 1525 C CA . ASN A 1 182 ? 1.890 -8.309 12.487 1.00 80.56 182 ASN A CA 1
ATOM 1526 C C . ASN A 1 182 ? 0.681 -7.369 12.414 1.00 80.56 182 ASN A C 1
ATOM 1528 O O . ASN A 1 182 ? 0.800 -6.140 12.482 1.00 80.56 182 ASN A O 1
ATOM 1532 N N . CYS A 1 183 ? -0.489 -7.977 12.236 1.00 72.06 183 CYS A N 1
ATOM 1533 C CA . CYS A 1 183 ? -1.758 -7.291 12.039 1.00 72.06 183 CYS A CA 1
ATOM 1534 C C . CYS A 1 183 ? -2.871 -7.963 12.842 1.00 72.06 183 CYS A C 1
ATOM 1536 O O . CYS A 1 183 ? -3.988 -8.114 12.353 1.00 72.06 183 CYS A O 1
ATOM 1538 N N . SER A 1 184 ? -2.582 -8.369 14.078 1.00 75.62 184 SER A N 1
ATOM 1539 C CA . SER A 1 184 ? -3.614 -8.851 14.993 1.00 75.62 184 SER A CA 1
ATOM 1540 C C . SER A 1 184 ? -4.606 -7.723 15.270 1.00 75.62 184 SER A C 1
ATOM 1542 O O . SER A 1 184 ? -4.205 -6.612 15.626 1.00 75.62 184 SER A O 1
ATOM 1544 N N . LEU A 1 185 ? -5.891 -7.982 15.051 1.00 74.44 185 LEU A N 1
ATOM 1545 C CA . LEU A 1 185 ? -6.958 -7.036 15.359 1.00 74.44 185 LEU A CA 1
ATOM 1546 C C . LEU A 1 185 ? -7.194 -7.026 16.870 1.00 74.44 185 LEU A C 1
ATOM 1548 O O . LEU A 1 185 ? -7.471 -8.068 17.457 1.00 74.44 185 LEU A O 1
ATOM 1552 N N . ASP A 1 186 ? -7.068 -5.855 17.484 1.00 79.00 186 ASP A N 1
ATOM 1553 C CA . ASP A 1 186 ? -7.434 -5.640 18.883 1.00 79.00 186 ASP A CA 1
ATOM 1554 C C . ASP A 1 186 ? -8.957 -5.459 18.970 1.00 79.00 186 ASP A C 1
ATOM 1556 O O . ASP A 1 186 ? -9.520 -4.592 18.296 1.00 79.00 186 ASP A O 1
ATOM 1560 N N . GLU A 1 187 ? -9.626 -6.289 19.772 1.00 76.38 187 GLU A N 1
ATOM 1561 C CA . GLU A 1 187 ? -11.085 -6.269 19.939 1.00 76.38 187 GLU A CA 1
ATOM 1562 C C . GLU A 1 187 ? -11.594 -4.918 20.459 1.00 76.38 187 GLU A C 1
ATOM 1564 O O . GLU A 1 187 ? -12.693 -4.508 20.090 1.00 76.38 187 GLU A O 1
ATOM 1569 N N . SER A 1 188 ? -10.778 -4.171 21.213 1.00 79.06 188 SER A N 1
AT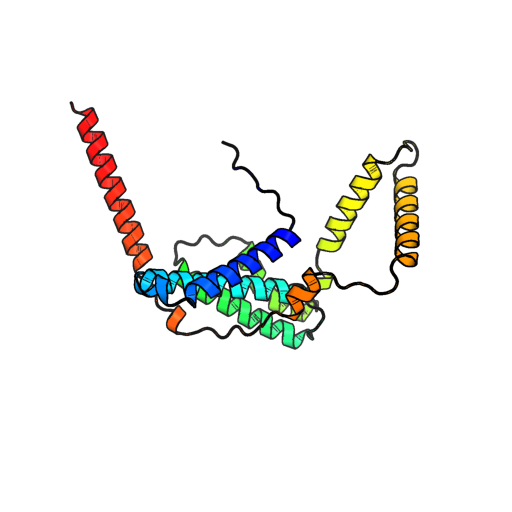OM 1570 C CA . SER A 1 188 ? -11.139 -2.827 21.694 1.00 79.06 188 SER A CA 1
ATOM 1571 C C . SER A 1 188 ? -11.359 -1.816 20.563 1.00 79.06 188 SER A C 1
ATOM 1573 O O . SER A 1 188 ? -12.063 -0.824 20.733 1.00 79.06 188 SER A O 1
ATOM 1575 N N . LEU A 1 189 ? -10.802 -2.066 19.373 1.00 78.44 189 LEU A N 1
ATOM 1576 C CA . LEU A 1 189 ? -10.996 -1.210 18.200 1.00 78.44 189 LEU A CA 1
ATOM 1577 C C . LEU A 1 189 ? -12.362 -1.404 17.536 1.00 78.44 189 LEU A C 1
ATOM 1579 O O . LEU A 1 189 ? -12.751 -0.570 16.718 1.00 78.44 189 LEU A O 1
ATOM 1583 N N . MET A 1 190 ? -13.068 -2.487 17.868 1.00 78.56 190 MET A N 1
ATOM 1584 C CA . MET A 1 190 ? -14.375 -2.828 17.302 1.00 78.56 190 MET A CA 1
ATOM 1585 C C . MET A 1 190 ? -15.536 -2.110 17.999 1.00 78.56 190 MET A C 1
ATOM 1587 O O . MET A 1 190 ? -16.684 -2.256 17.579 1.00 78.56 190 MET A O 1
ATOM 1591 N N . GLU A 1 191 ? -15.259 -1.331 19.045 1.00 72.00 191 GLU A N 1
ATOM 1592 C CA . GLU A 1 191 ? -16.259 -0.498 19.701 1.00 72.00 191 GLU A CA 1
ATOM 1593 C C . GLU A 1 191 ? -16.782 0.582 18.736 1.00 72.00 191 GLU A C 1
ATOM 1595 O O . GLU A 1 191 ? -16.022 1.352 18.140 1.00 72.00 191 GLU A O 1
ATOM 1600 N N . TYR A 1 192 ? -18.107 0.642 18.571 1.00 60.75 192 TYR A N 1
ATOM 1601 C CA . TYR A 1 192 ? -18.761 1.695 17.800 1.00 60.75 192 TYR A CA 1
ATOM 1602 C C . TYR A 1 192 ? -18.691 3.008 18.579 1.00 60.75 192 TYR A C 1
ATOM 1604 O O . TYR A 1 192 ? -19.357 3.167 19.602 1.00 60.75 192 TYR A O 1
ATOM 1612 N N . SER A 1 193 ? -17.935 3.985 18.075 1.00 54.53 193 SER A N 1
ATOM 1613 C CA . SER A 1 193 ? -18.025 5.339 18.614 1.00 54.53 193 SER A CA 1
ATOM 1614 C C . SER A 1 193 ? -19.335 5.972 18.132 1.00 54.53 193 SER A C 1
ATOM 1616 O O . SER A 1 193 ? -19.486 6.273 16.946 1.00 54.53 193 SER A O 1
ATOM 1618 N N . THR A 1 194 ? -20.266 6.238 19.045 1.00 51.34 194 THR A N 1
ATOM 1619 C CA . THR A 1 194 ? -21.503 7.010 18.798 1.00 51.34 194 THR A CA 1
ATOM 1620 C C . THR A 1 194 ? -21.239 8.448 18.331 1.00 51.34 194 THR A C 1
ATOM 1622 O O . THR A 1 194 ? -22.158 9.141 17.899 1.00 51.34 194 THR A O 1
ATOM 1625 N N . LEU A 1 195 ? -19.977 8.889 18.365 1.00 49.19 195 LEU A N 1
ATOM 1626 C CA . LEU A 1 195 ? -19.517 10.226 18.003 1.00 49.19 195 LEU A CA 1
ATOM 1627 C C . LEU A 1 195 ? -19.910 10.648 16.579 1.00 49.19 195 LEU A C 1
ATOM 1629 O O . LEU A 1 195 ? -20.079 11.831 16.332 1.00 49.19 195 LEU A O 1
ATOM 1633 N N . GLU A 1 196 ? -20.051 9.715 15.633 1.00 52.91 196 GLU A N 1
ATOM 1634 C CA . GLU A 1 196 ? -20.442 10.059 14.257 1.00 52.91 196 GLU A CA 1
ATOM 1635 C C . GLU A 1 196 ? -21.909 10.503 14.181 1.00 52.91 196 GLU A C 1
ATOM 1637 O O . GLU A 1 196 ? -22.193 11.544 13.601 1.00 52.91 196 GLU A O 1
ATOM 1642 N N . HIS A 1 197 ? -22.810 9.816 14.893 1.00 50.53 197 HIS A N 1
ATOM 1643 C CA . HIS A 1 197 ? -24.198 10.255 15.050 1.00 50.53 197 HIS A CA 1
ATOM 1644 C C . HIS A 1 197 ? -24.316 11.548 15.863 1.00 50.53 197 HIS A C 1
ATOM 1646 O O . HIS A 1 197 ? -25.160 12.382 15.549 1.00 50.53 197 HIS A O 1
ATOM 1652 N N . VAL A 1 198 ? -23.474 11.737 16.885 1.00 55.31 198 VAL A N 1
ATOM 1653 C CA . VAL A 1 198 ? -23.472 12.965 17.697 1.00 55.31 198 VAL A CA 1
ATOM 1654 C C . VAL A 1 198 ? -22.962 14.160 16.888 1.00 55.31 198 VAL A C 1
ATOM 1656 O O . VAL A 1 198 ? -23.617 15.194 16.876 1.00 55.31 198 VAL A O 1
ATOM 1659 N N . LEU A 1 199 ? -21.859 14.012 16.147 1.00 57.34 199 LEU A N 1
ATOM 1660 C CA . LEU A 1 199 ? -21.309 15.069 15.292 1.00 57.34 199 LEU A CA 1
ATOM 1661 C C . LEU A 1 199 ? -22.218 15.372 14.098 1.00 57.34 199 LEU A C 1
ATOM 1663 O O . LEU A 1 199 ? -22.392 16.537 13.757 1.00 57.34 199 LEU A O 1
ATOM 1667 N N . GLU A 1 200 ? -22.824 14.361 13.467 1.00 57.09 200 GLU A N 1
ATOM 1668 C CA . GLU A 1 200 ? -23.827 14.585 12.418 1.00 57.09 200 GLU A CA 1
ATOM 1669 C C . GLU A 1 200 ? -25.036 15.347 12.972 1.00 57.09 200 GLU A C 1
ATOM 1671 O O . GLU A 1 200 ? -25.501 16.290 12.334 1.00 57.09 200 GLU A O 1
ATOM 1676 N N . TYR A 1 201 ? -25.499 15.003 14.177 1.00 60.09 201 TYR A N 1
ATOM 1677 C CA . TYR A 1 201 ? -26.593 15.700 14.849 1.00 60.09 201 TYR A CA 1
ATOM 1678 C C . TYR A 1 201 ? -26.221 17.137 15.244 1.00 60.09 201 TYR A C 1
ATOM 1680 O O . TYR A 1 201 ? -27.008 18.056 15.029 1.00 60.09 201 TYR A O 1
ATOM 1688 N N . GLU A 1 202 ? -25.011 17.366 15.757 1.00 66.62 202 GLU A N 1
ATOM 1689 C CA . GLU A 1 202 ? -24.501 18.701 16.088 1.00 66.62 202 GLU A CA 1
ATOM 1690 C C . GLU A 1 202 ? -24.334 19.577 14.843 1.00 66.62 202 GLU A C 1
ATOM 1692 O O . GLU A 1 202 ? -24.753 20.734 14.846 1.00 66.62 202 GLU A O 1
ATOM 1697 N N . ILE A 1 203 ? -23.796 19.030 13.749 1.00 72.25 203 ILE A N 1
ATOM 1698 C CA . ILE A 1 203 ? -23.679 19.736 12.466 1.00 72.25 203 ILE A CA 1
ATOM 1699 C C . ILE A 1 203 ? -25.070 20.058 11.904 1.00 72.25 203 ILE A C 1
ATOM 1701 O O . ILE A 1 203 ? -25.278 21.143 11.358 1.00 72.25 203 ILE A O 1
ATOM 1705 N N . LEU A 1 204 ? -26.037 19.146 12.035 1.00 73.56 204 LEU A N 1
ATOM 1706 C CA . LEU A 1 204 ? -27.412 19.371 11.590 1.00 73.56 204 LEU A CA 1
ATOM 1707 C C . LEU A 1 204 ? -28.094 20.474 12.415 1.00 73.56 204 LEU A C 1
ATOM 1709 O O . LEU A 1 204 ? -28.710 21.368 11.837 1.00 73.56 204 LEU A O 1
ATOM 1713 N N . ASN A 1 205 ? -27.901 20.471 13.736 1.00 76.38 205 ASN A N 1
ATOM 1714 C CA . ASN A 1 205 ? -28.389 21.520 14.633 1.00 76.38 205 ASN A CA 1
ATOM 1715 C C . ASN A 1 205 ? -27.761 22.885 14.332 1.00 76.38 205 ASN A C 1
ATOM 1717 O O . ASN A 1 205 ? -28.474 23.884 14.258 1.00 76.38 205 ASN A O 1
ATOM 1721 N N . LEU A 1 206 ? -26.447 22.938 14.107 1.00 79.31 206 LEU A N 1
ATOM 1722 C CA . LEU A 1 206 ? -25.752 24.175 13.745 1.00 79.31 206 LEU A CA 1
ATOM 1723 C C . LEU A 1 206 ? -26.249 24.731 12.407 1.00 79.31 206 LEU A C 1
ATOM 1725 O O . LEU A 1 206 ? -26.459 25.934 12.283 1.00 79.31 206 LEU A O 1
ATOM 1729 N N . ASN A 1 207 ? -26.497 23.867 11.418 1.00 74.38 207 ASN A N 1
ATOM 1730 C CA . ASN A 1 207 ? -27.064 24.280 10.133 1.00 74.38 207 ASN A CA 1
ATOM 1731 C C . ASN A 1 207 ? -28.515 24.766 10.259 1.00 74.38 207 ASN A C 1
ATOM 1733 O O . ASN A 1 207 ? -28.901 25.711 9.572 1.00 74.38 207 ASN A O 1
ATOM 1737 N N . MET A 1 208 ? -29.319 24.148 11.128 1.00 78.25 208 MET A N 1
ATOM 1738 C CA . MET A 1 208 ? -30.673 24.620 11.425 1.00 78.25 208 MET A CA 1
ATOM 1739 C C . MET A 1 208 ? -30.654 26.012 12.063 1.00 78.25 208 MET A C 1
ATOM 1741 O O . MET A 1 208 ? -31.342 26.901 11.570 1.00 78.25 208 MET A O 1
ATOM 1745 N N . GLN A 1 209 ? -29.811 26.232 13.074 1.00 79.31 209 GLN A N 1
ATOM 1746 C CA . GLN A 1 209 ? -29.658 27.539 13.727 1.00 79.31 209 GLN A CA 1
ATOM 1747 C C . GLN A 1 209 ? -29.190 28.626 12.751 1.00 79.31 209 GLN A C 1
ATOM 1749 O O . GLN A 1 209 ? -29.718 29.737 12.757 1.00 79.31 209 GLN A O 1
ATOM 1754 N N . LEU A 1 210 ? -28.239 28.300 11.870 1.00 76.31 210 LEU A N 1
ATOM 1755 C CA . LEU A 1 210 ? -27.776 29.204 10.815 1.00 76.31 210 LEU A CA 1
ATOM 1756 C C . LEU A 1 210 ? -28.907 29.576 9.848 1.00 76.31 210 LEU A C 1
ATOM 1758 O O . LEU A 1 210 ? -29.093 30.751 9.535 1.00 76.31 210 LEU A O 1
ATOM 176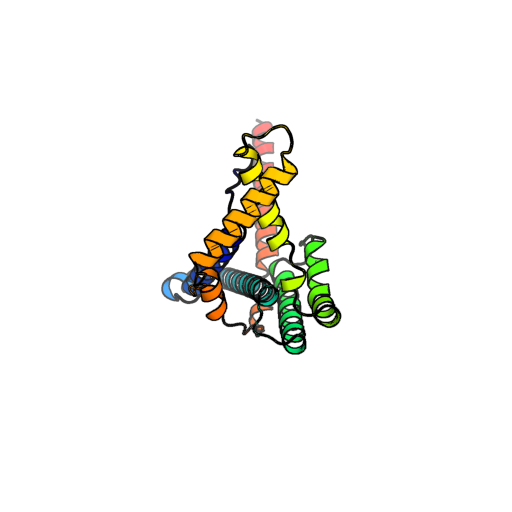2 N N . ASN A 1 211 ? -29.702 28.601 9.411 1.00 73.94 211 ASN A N 1
ATOM 1763 C CA . ASN A 1 211 ? -30.833 28.861 8.523 1.00 73.94 211 ASN A CA 1
ATOM 1764 C C . ASN A 1 211 ? -31.925 29.697 9.204 1.00 73.94 211 ASN A C 1
ATOM 1766 O O . ASN A 1 211 ? -32.468 30.599 8.573 1.00 73.94 211 ASN A O 1
ATOM 1770 N N . GLU A 1 212 ? -32.215 29.455 10.483 1.00 76.12 212 GLU A N 1
ATOM 1771 C CA . GLU A 1 212 ? -33.154 30.275 11.259 1.00 76.12 212 GLU A CA 1
ATOM 1772 C C . GLU A 1 212 ? -32.654 31.719 11.419 1.00 76.12 212 GLU A C 1
ATOM 1774 O O . GLU A 1 212 ? -33.436 32.655 11.252 1.00 76.12 212 GLU A O 1
ATOM 1779 N N . SER A 1 213 ? -31.350 31.928 11.648 1.00 72.75 213 SER A N 1
ATOM 1780 C CA . SER A 1 213 ? -30.772 33.281 11.684 1.00 72.75 213 SER A CA 1
ATOM 1781 C C . SER A 1 213 ? -30.857 34.005 10.336 1.00 72.75 213 SER A C 1
ATOM 1783 O O . SER A 1 213 ? -31.236 35.172 10.301 1.00 72.75 213 SER A O 1
ATOM 1785 N N . ILE A 1 214 ? -30.616 33.307 9.221 1.00 69.88 214 ILE A N 1
ATOM 1786 C CA . ILE A 1 214 ? -30.712 33.884 7.869 1.00 69.88 214 ILE A CA 1
ATOM 1787 C C . ILE A 1 214 ? -32.166 34.230 7.517 1.00 69.88 214 ILE A C 1
ATOM 1789 O O . ILE A 1 214 ? -32.427 35.232 6.854 1.00 69.88 214 ILE A O 1
ATOM 1793 N N . VAL A 1 215 ? -33.138 33.415 7.935 1.00 68.75 215 VAL A N 1
ATOM 1794 C CA . VAL A 1 215 ? -34.566 33.690 7.698 1.00 68.75 215 VAL A CA 1
ATOM 1795 C C . VAL A 1 215 ? -35.045 34.891 8.517 1.00 68.75 215 VAL A C 1
ATOM 1797 O O . VAL A 1 215 ? -35.850 35.674 8.018 1.00 68.75 215 VAL A O 1
ATOM 1800 N N . ASN A 1 216 ? -34.530 35.076 9.734 1.00 60.44 216 ASN A N 1
ATOM 1801 C CA . ASN A 1 216 ? -34.875 36.227 10.568 1.00 60.44 216 ASN A CA 1
ATOM 1802 C C . ASN A 1 216 ? -34.240 37.537 10.069 1.00 60.44 216 ASN A C 1
ATOM 1804 O O . ASN A 1 216 ? -34.912 38.560 10.104 1.00 60.44 216 ASN A O 1
ATOM 1808 N N . GLU A 1 217 ? -33.021 37.512 9.519 1.00 57.91 217 GLU A N 1
ATOM 1809 C CA . GLU A 1 217 ? -32.385 38.698 8.906 1.00 57.91 217 GLU A CA 1
ATOM 1810 C C . GLU A 1 217 ? -33.064 39.171 7.606 1.00 57.91 217 GLU A C 1
ATOM 1812 O O . GLU A 1 217 ? -32.915 40.325 7.224 1.00 57.91 217 GLU A O 1
ATOM 1817 N N . ASN A 1 218 ? -33.812 38.305 6.914 1.00 56.28 218 ASN A N 1
ATOM 1818 C CA . ASN A 1 218 ? -34.531 38.662 5.680 1.00 56.28 218 ASN A CA 1
ATOM 1819 C C . ASN A 1 218 ? -35.977 39.147 5.919 1.00 56.28 218 ASN A C 1
ATOM 1821 O O . ASN A 1 218 ? -36.669 39.475 4.954 1.00 56.28 218 ASN A O 1
ATOM 1825 N N . ASN A 1 219 ? -36.445 39.140 7.172 1.00 52.34 219 ASN A N 1
ATOM 1826 C CA . ASN A 1 219 ? -37.790 39.572 7.572 1.00 52.34 219 ASN A CA 1
ATOM 1827 C C . ASN A 1 219 ? -37.793 40.902 8.362 1.00 52.34 219 ASN A C 1
ATOM 1829 O O . ASN A 1 219 ? -38.859 41.312 8.830 1.00 52.34 219 ASN A O 1
ATOM 1833 N N . GLU A 1 220 ? -36.639 41.567 8.490 1.00 43.72 220 GLU A N 1
ATOM 1834 C CA . GLU A 1 220 ? -36.501 42.993 8.850 1.00 43.72 220 GLU A CA 1
ATOM 1835 C C . GLU A 1 220 ? -36.314 43.856 7.592 1.00 43.72 220 GLU A C 1
ATOM 1837 O O . GLU A 1 220 ? -36.864 44.982 7.570 1.00 43.72 220 GLU A O 1
#